Protein 2R2A (pdb70)

Solvent-accessible surface area: 20327 Å² total

CATH classification: 3.40.50.300

Structure (mmCIF, N/CA/C/O backbone):
data_2R2A
#
_entry.id   2R2A
#
_cell.length_a   134.976
_cell.length_b   48.258
_cell.length_c   95.894
_cell.angle_alpha   90.00
_cell.angle_beta   134.31
_cell.angle_gamma   90.00
#
_symmetry.space_group_name_H-M   'C 1 2 1'
#
loop_
_entity.id
_entity.type
_entity.pdbx_description
1 polymer 'Uncharacterized protein'
2 non-polymer 'SULFATE ION'
3 water water
#
loop_
_atom_site.group_PDB
_atom_site.id
_atom_site.type_symbol
_atom_site.label_atom_id
_atom_site.label_alt_id
_atom_site.label_comp_id
_atom_site.label_asym_id
_atom_site.label_entity_id
_atom_site.label_seq_id
_atom_site.pdbx_PDB_ins_code
_atom_site.Cartn_x
_atom_site.Cartn_y
_atom_site.Cartn_z
_atom_site.occupancy
_atom_site.B_iso_or_equiv
_atom_site.auth_seq_id
_atom_site.auth_comp_id
_atom_site.auth_asym_id
_atom_site.auth_atom_id
_atom_site.pdbx_PDB_model_num
ATOM 9 N N . ALA A 1 5 ? 26.311 23.591 46.462 1.00 36.11 2 ALA A N 1
ATOM 10 C CA . ALA A 1 5 ? 26.241 22.448 47.349 1.00 33.44 2 ALA A CA 1
ATOM 11 C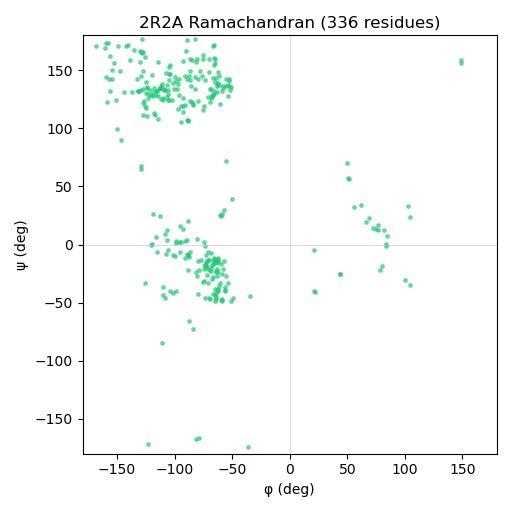 C . ALA A 1 5 ? 27.586 22.160 48.016 1.00 32.12 2 ALA A C 1
ATOM 12 O O . ALA A 1 5 ? 28.661 22.372 47.426 1.00 30.46 2 ALA A O 1
ATOM 14 N N . GLU A 1 6 ? 27.528 21.671 49.249 1.00 29.70 3 GLU A N 1
ATOM 15 C CA . GLU A 1 6 ? 28.753 21.257 49.899 1.00 29.40 3 GLU A CA 1
ATOM 16 C C . GLU A 1 6 ? 28.528 19.996 50.753 1.00 25.74 3 GLU A C 1
ATOM 17 O O . GLU A 1 6 ? 27.387 19.553 50.911 1.00 24.52 3 GLU A O 1
ATOM 23 N N . ILE A 1 7 ? 29.631 19.426 51.234 1.00 23.50 4 ILE A N 1
ATOM 24 C CA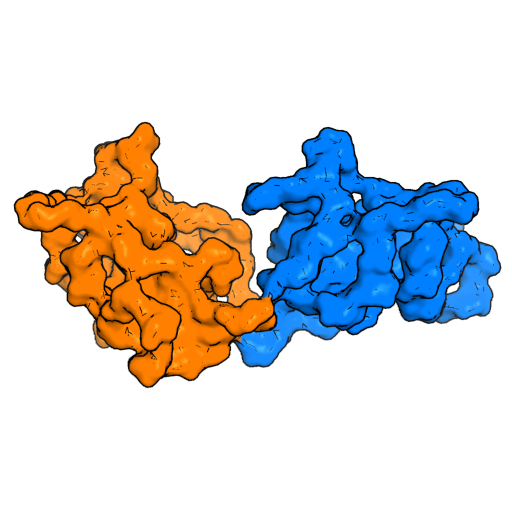 . ILE A 1 7 ? 29.610 18.314 52.180 1.00 21.59 4 ILE A CA 1
ATOM 25 C C . ILE A 1 7 ? 30.098 18.808 53.545 1.00 20.18 4 ILE A C 1
ATOM 26 O O . ILE A 1 7 ? 31.196 19.351 53.678 1.00 19.21 4 ILE A O 1
ATOM 31 N N . CYS A 1 8 ? 29.250 18.589 54.534 1.00 18.45 5 CYS A N 1
ATOM 32 C CA . CYS A 1 8 ? 29.477 19.022 55.906 1.00 17.41 5 CYS A CA 1
ATOM 33 C C . CYS A 1 8 ? 29.587 17.781 56.785 1.00 16.94 5 CYS A C 1
ATOM 34 O O . CYS A 1 8 ? 28.729 16.876 56.722 1.00 17.76 5 CYS A O 1
ATOM 37 N N . LEU A 1 9 ? 30.618 17.761 57.627 1.00 16.00 6 LEU A N 1
ATOM 38 C CA . LEU A 1 9 ? 30.858 16.665 58.574 1.00 14.58 6 LEU A CA 1
ATOM 39 C C . LEU A 1 9 ? 30.568 17.109 60.026 1.00 14.64 6 LEU A C 1
ATOM 40 O O . LEU A 1 9 ? 31.011 18.196 60.451 1.00 15.06 6 LEU A O 1
ATOM 45 N N . ILE A 1 10 ? 29.828 16.294 60.781 1.00 13.67 7 ILE A N 1
ATOM 46 C CA . ILE A 1 10 ? 29.615 16.585 62.176 1.00 15.83 7 ILE A CA 1
ATOM 47 C C . ILE A 1 10 ? 30.113 15.364 62.971 1.00 14.53 7 ILE A C 1
ATOM 48 O O . ILE A 1 10 ? 29.652 14.243 62.752 1.00 14.97 7 ILE A O 1
ATOM 53 N N . THR A 1 11 ? 31.010 15.551 63.933 1.00 15.42 8 THR A N 1
ATOM 54 C CA . THR A 1 11 ? 31.526 14.442 64.703 1.00 13.45 8 THR A CA 1
ATOM 55 C C . THR A 1 11 ? 31.442 14.737 66.203 1.00 14.26 8 THR A C 1
ATOM 56 O O . THR A 1 11 ? 31.183 15.898 66.606 1.00 13.75 8 THR A O 1
ATOM 60 N N . GLY A 1 12 ? 31.618 13.682 66.978 1.00 13.63 9 GLY A N 1
ATOM 61 C CA . GLY A 1 12 ? 31.509 13.751 68.448 1.00 14.79 9 GLY A CA 1
ATOM 62 C C . GLY A 1 12 ? 31.007 12.431 68.989 1.00 15.31 9 GLY A C 1
ATOM 63 O O . GLY A 1 12 ? 30.435 11.616 68.269 1.00 14.49 9 GLY A O 1
ATOM 64 N N . THR A 1 13 ? 31.320 12.175 70.249 1.00 15.45 10 THR A N 1
ATOM 65 C CA . THR A 1 13 ? 30.955 10.895 70.862 1.00 16.39 10 THR A CA 1
ATOM 66 C C . THR A 1 13 ? 29.413 10.758 70.979 1.00 16.13 10 THR A C 1
ATOM 67 O O . THR A 1 13 ? 28.669 11.766 70.936 1.00 16.78 10 THR A O 1
ATOM 71 N N . PRO A 1 14 ? 28.914 9.521 71.133 1.00 16.53 11 PRO A N 1
ATOM 72 C CA . PRO A 1 14 ? 27.485 9.331 71.380 1.00 16.33 11 PRO A CA 1
ATOM 73 C C . PRO A 1 14 ? 27.046 10.134 72.607 1.00 16.35 11 PRO A C 1
ATOM 74 O O . PRO A 1 14 ? 27.731 10.122 73.628 1.00 16.87 11 PRO A O 1
ATOM 78 N N . GLY A 1 15 ? 25.891 10.786 72.463 1.00 17.08 12 GLY A N 1
ATOM 79 C CA . GLY A 1 15 ? 25.307 11.625 73.531 1.00 17.09 12 GLY A CA 1
ATOM 80 C C . GLY A 1 15 ? 25.876 13.050 73.582 1.00 17.92 12 GLY A C 1
ATOM 81 O O . GLY A 1 15 ? 25.493 13.840 74.427 1.00 17.63 12 GLY A O 1
ATOM 82 N N . SER A 1 16 ? 26.810 13.383 72.688 1.00 17.00 13 SER A N 1
ATOM 83 C CA . SER A 1 16 ? 27.380 14.747 72.651 1.00 16.30 13 SER A CA 1
ATOM 84 C C . SER A 1 16 ? 26.403 15.768 72.066 1.00 16.25 13 SER A C 1
ATOM 85 O O . SER A 1 16 ? 26.599 16.965 72.210 1.00 15.71 13 SER A O 1
ATOM 88 N N . GLY A 1 17 ? 25.385 15.310 71.337 1.00 15.28 14 GLY A N 1
ATOM 89 C CA . GLY A 1 17 ? 24.338 16.185 70.772 1.00 17.25 14 GLY A CA 1
ATOM 90 C C . GLY A 1 17 ? 24.456 16.502 69.285 1.00 15.52 14 GLY A C 1
ATOM 91 O O . GLY A 1 17 ? 24.041 17.581 68.827 1.00 15.48 14 GLY A O 1
ATOM 92 N N . LYS A 1 18 ? 24.967 15.551 68.516 1.00 14.86 15 LYS A N 1
ATOM 93 C CA . LYS A 1 18 ? 25.158 15.758 67.100 1.00 14.86 15 LYS A CA 1
ATOM 94 C C . LYS A 1 18 ? 23.784 15.833 66.405 1.00 15.31 15 LYS A C 1
ATOM 95 O O . LYS A 1 18 ? 23.560 16.718 65.590 1.00 14.45 15 LYS A O 1
ATOM 101 N N . THR A 1 19 ? 22.877 14.895 66.718 1.00 15.14 16 THR A N 1
ATOM 102 C CA . THR A 1 19 ? 21.583 14.903 66.055 1.00 16.87 16 THR A CA 1
ATOM 103 C C . THR A 1 19 ? 20.787 16.165 66.409 1.00 16.04 16 THR A C 1
ATOM 104 O O . THR A 1 19 ? 20.177 16.773 65.530 1.00 16.54 16 THR A O 1
ATOM 108 N N . LEU A 1 20 ? 20.788 16.560 67.672 1.00 16.90 17 LEU A N 1
ATOM 109 C CA . LEU A 1 20 ? 20.040 17.801 68.036 1.00 18.26 17 LEU A CA 1
ATOM 110 C C . LEU A 1 20 ? 20.641 19.037 67.379 1.00 18.31 17 LEU A C 1
ATOM 111 O O . LEU A 1 20 ? 19.905 19.916 66.947 1.00 17.77 17 LEU A O 1
ATOM 116 N N . LYS A 1 21 ? 21.979 19.108 67.286 1.00 16.98 18 LYS A N 1
ATOM 117 C CA . LYS A 1 21 ? 22.577 20.203 66.506 1.00 18.15 18 LYS A CA 1
ATOM 118 C C . LYS A 1 21 ? 22.109 20.181 65.031 1.00 18.27 18 LYS A C 1
ATOM 119 O O . LYS A 1 21 ? 21.766 21.223 64.458 1.00 18.53 18 LYS A O 1
ATOM 133 N N . VAL A 1 23 ? 19.281 18.860 63.739 1.00 18.17 20 VAL A N 1
ATOM 134 C CA . VAL A 1 23 ? 17.870 19.318 63.712 1.00 18.80 20 VAL A CA 1
ATOM 135 C C . VAL A 1 23 ? 17.759 20.840 63.943 1.00 18.83 20 VAL A C 1
ATOM 136 O O . VAL A 1 23 ? 16.969 21.533 63.291 1.00 17.01 20 VAL A O 1
ATOM 140 N N . SER A 1 24 ? 18.573 21.368 64.854 1.00 19.16 21 SER A N 1
ATOM 141 C CA A SER A 1 24 ? 18.643 22.814 65.105 0.60 19.86 21 SER A CA 1
ATOM 142 C CA B SER A 1 24 ? 18.617 22.813 65.085 0.40 19.52 21 SER A CA 1
ATOM 143 C C . SER A 1 24 ? 18.999 23.582 63.818 1.00 20.24 21 SER A C 1
ATOM 144 O O . SER A 1 24 ? 18.425 24.643 63.511 1.00 21.00 21 SER A O 1
ATOM 165 N N . ALA A 1 27 ? 16.175 23.638 61.432 1.00 23.41 24 ALA A N 1
ATOM 166 C CA . ALA A 1 27 ? 15.139 24.562 61.930 1.00 23.99 24 ALA A CA 1
ATOM 167 C C . ALA A 1 27 ? 15.462 26.028 61.630 1.00 25.80 24 ALA A C 1
ATOM 168 O O . ALA A 1 27 ? 14.544 26.885 61.635 1.00 25.99 24 ALA A O 1
ATOM 170 N N . ASN A 1 28 ? 16.735 26.314 61.336 1.00 25.31 25 ASN A N 1
ATOM 171 C CA . ASN A 1 28 ? 17.189 27.684 61.221 1.00 27.32 25 ASN A CA 1
ATOM 172 C C . ASN A 1 28 ? 17.886 28.090 59.942 1.00 26.67 25 ASN A C 1
ATOM 173 O O . ASN A 1 28 ? 17.745 29.236 59.503 1.00 27.23 25 ASN A O 1
ATOM 178 N N . ASP A 1 29 ? 18.620 27.159 59.345 1.00 25.77 26 ASP A N 1
ATOM 179 C CA . ASP A 1 29 ? 19.549 27.493 58.286 1.00 26.00 26 ASP A CA 1
ATOM 180 C C . ASP A 1 29 ? 18.826 27.765 56.955 1.00 25.58 26 ASP A C 1
ATOM 181 O O . ASP A 1 29 ? 17.827 27.117 56.644 1.00 25.00 26 ASP A O 1
ATOM 186 N N . GLU A 1 30 ? 19.350 28.704 56.170 1.00 26.34 27 GLU A N 1
ATOM 187 C CA . GLU A 1 30 ? 18.760 29.084 54.870 1.00 27.46 27 GLU A CA 1
ATOM 188 C C . GLU A 1 30 ? 18.433 27.930 53.911 1.00 26.02 27 GLU A C 1
ATOM 189 O O . GLU A 1 30 ? 17.392 27.949 53.230 1.00 23.32 27 GLU A O 1
ATOM 203 N N . PHE A 1 32 ? 17.288 25.061 54.222 1.00 21.46 29 PHE A N 1
ATOM 204 C CA . PHE A 1 32 ? 16.105 24.289 54.566 1.00 21.59 29 PHE A CA 1
ATOM 205 C C . PHE A 1 32 ? 14.780 25.044 54.453 1.00 21.23 29 PHE A C 1
ATOM 206 O O . PHE A 1 32 ? 13.724 24.481 54.692 1.00 20.76 29 PHE A O 1
ATOM 214 N N . LYS A 1 33 ? 14.857 26.331 54.148 1.00 20.60 30 LYS A N 1
ATOM 215 C CA . LYS A 1 33 ? 13.676 27.173 54.113 1.00 21.99 30 LYS A CA 1
ATOM 216 C C . LYS A 1 33 ? 12.988 26.972 52.774 1.00 21.29 30 LYS A C 1
ATOM 217 O O . LYS A 1 33 ? 13.666 26.574 51.807 1.00 21.66 30 LYS A O 1
ATOM 223 N N . PRO A 1 34 ? 11.672 27.272 52.707 1.00 21.91 31 PRO A N 1
ATOM 224 C CA . PRO A 1 34 ? 10.957 27.131 51.419 1.00 21.57 31 PRO A CA 1
ATOM 225 C C . PRO A 1 34 ? 11.430 28.216 50.463 1.00 21.00 31 PRO A C 1
ATOM 226 O O . PRO A 1 34 ? 11.829 29.296 50.910 1.00 21.51 31 PRO A O 1
ATOM 230 N N . ASP A 1 35 ? 11.433 27.908 49.172 1.00 21.56 32 ASP A N 1
ATOM 231 C CA . ASP A 1 35 ? 11.832 28.853 48.150 1.00 20.98 32 ASP A CA 1
ATOM 232 C C . ASP A 1 35 ? 10.681 29.849 47.849 1.00 20.12 32 ASP A C 1
ATOM 233 O O . ASP A 1 35 ? 9.712 29.938 48.621 1.00 19.43 32 ASP A O 1
ATOM 238 N N . GLU A 1 36 ? 10.810 30.589 46.743 1.00 19.75 33 GLU A N 1
ATOM 239 C CA . GLU A 1 36 ? 9.869 31.650 46.387 1.00 19.24 33 GLU A CA 1
ATOM 240 C C . GLU A 1 36 ? 8.466 31.098 46.047 1.00 16.87 33 GLU A C 1
ATOM 241 O O . GLU A 1 36 ? 7.533 31.881 45.910 1.00 17.34 33 GLU A O 1
ATOM 247 N N . ASN A 1 37 ? 8.358 29.774 45.857 1.00 17.45 34 ASN A N 1
ATOM 248 C CA . ASN A 1 37 ? 7.105 29.082 45.507 1.00 15.92 34 ASN A CA 1
ATOM 249 C C . ASN A 1 37 ? 6.556 28.249 46.670 1.00 15.32 34 ASN A C 1
ATOM 250 O O . ASN A 1 37 ? 5.629 27.454 46.504 1.00 14.36 34 ASN A O 1
ATOM 255 N N . GLY A 1 38 ? 7.157 28.403 47.845 1.00 15.43 35 GLY A N 1
ATOM 256 C CA . GLY A 1 38 ? 6.727 27.649 48.997 1.00 15.47 35 GLY A CA 1
ATOM 257 C C . GLY A 1 38 ? 7.278 26.244 49.066 1.00 15.93 35 GLY A C 1
ATOM 258 O O . GLY A 1 38 ? 6.835 25.480 49.906 1.00 16.57 35 GLY A O 1
ATOM 259 N N . ILE A 1 39 ? 8.283 25.922 48.243 1.00 15.56 36 ILE A N 1
ATOM 260 C CA . ILE A 1 39 ? 8.808 24.572 48.122 1.00 15.54 36 ILE A CA 1
ATOM 261 C C . ILE A 1 39 ? 10.123 24.458 48.895 1.00 16.65 36 ILE A C 1
ATOM 262 O O . ILE A 1 39 ? 11.053 25.217 48.644 1.00 14.60 36 ILE A O 1
ATOM 267 N N . ARG A 1 40 ? 10.173 23.509 49.818 1.00 18.75 37 ARG A N 1
ATOM 268 C CA . ARG A 1 40 ? 11.442 23.160 50.503 1.00 19.63 37 ARG A CA 1
ATOM 269 C C . ARG A 1 40 ? 12.219 22.135 49.704 1.00 19.52 37 ARG A C 1
ATOM 270 O O . ARG A 1 40 ? 11.634 21.277 49.026 1.00 19.69 37 ARG A O 1
ATOM 278 N N . ARG A 1 41 ? 13.548 22.178 49.792 1.00 20.80 38 ARG A N 1
ATOM 279 C CA . ARG A 1 41 ? 14.365 21.143 49.146 1.00 22.60 38 ARG A CA 1
ATOM 280 C C . ARG A 1 41 ? 14.052 19.785 49.798 1.00 23.15 38 ARG A C 1
ATOM 281 O O . ARG A 1 41 ? 13.861 19.712 51.009 1.00 21.48 38 ARG A O 1
ATOM 289 N N . LYS A 1 42 ? 13.946 18.743 48.970 1.00 23.00 39 LYS A N 1
ATOM 290 C CA . LYS A 1 42 ? 13.671 17.401 49.450 1.00 24.93 39 LYS A CA 1
ATOM 291 C C . LYS A 1 42 ? 14.833 16.954 50.345 1.00 24.87 39 LYS A C 1
ATOM 292 O O . LYS A 1 42 ? 15.989 17.201 50.003 1.00 26.18 39 LYS A O 1
ATOM 298 N N . VAL A 1 43 ? 14.514 16.335 51.486 1.00 25.03 40 VAL A N 1
ATOM 299 C CA . VAL A 1 43 ? 15.505 15.829 52.463 1.00 24.35 40 VAL A CA 1
ATOM 300 C C . VAL A 1 43 ? 15.489 14.282 52.506 1.00 24.56 40 VAL A C 1
ATOM 301 O O . VAL A 1 43 ? 14.434 13.675 52.666 1.00 24.66 40 VAL A O 1
ATOM 305 N N . PHE A 1 44 ? 16.643 13.659 52.295 1.00 23.22 41 PHE A N 1
ATOM 306 C CA . PHE A 1 44 ? 16.788 12.203 52.456 1.00 23.26 41 PHE A CA 1
ATOM 307 C C . PHE A 1 44 ? 17.556 11.993 53.739 1.00 23.51 41 PHE A C 1
ATOM 308 O O . PHE A 1 44 ? 18.597 12.624 53.942 1.00 22.58 41 PHE A O 1
ATOM 316 N N . THR A 1 45 ? 17.063 11.136 54.621 1.00 23.31 42 THR A N 1
ATOM 317 C CA . THR A 1 45 ? 17.816 10.882 55.844 1.00 24.18 42 THR A CA 1
ATOM 318 C C . THR A 1 45 ? 17.476 9.547 56.441 1.00 24.55 42 THR A C 1
ATOM 319 O O . THR A 1 45 ? 16.462 8.955 56.086 1.00 25.14 42 THR A O 1
ATOM 323 N N . ASN A 1 46 ? 18.354 9.060 57.323 1.00 24.43 43 ASN A N 1
ATOM 324 C CA . ASN A 1 46 ? 18.089 7.854 58.113 1.00 24.75 43 ASN A CA 1
ATOM 325 C C . ASN A 1 46 ? 17.797 8.213 59.580 1.00 24.81 43 ASN A C 1
ATOM 326 O O . ASN A 1 46 ? 17.656 7.317 60.407 1.00 24.68 43 ASN A O 1
ATOM 331 N N . ILE A 1 47 ? 17.747 9.513 59.915 1.00 25.71 44 ILE A N 1
ATOM 332 C CA . ILE A 1 47 ? 17.513 9.916 61.305 1.00 26.26 44 ILE A CA 1
ATOM 333 C C . ILE A 1 47 ? 16.092 9.561 61.738 1.00 27.44 44 ILE A C 1
ATOM 334 O O . ILE A 1 47 ? 15.148 9.966 61.083 1.00 26.49 44 ILE A O 1
ATOM 339 N N . LYS A 1 48 ? 15.955 8.821 62.842 1.00 28.54 45 LYS A N 1
ATOM 340 C CA . LYS A 1 48 ? 14.636 8.359 63.304 1.00 31.37 45 LYS A CA 1
ATOM 341 C C . LYS A 1 48 ? 14.042 9.385 64.258 1.00 31.70 45 LYS A C 1
ATOM 342 O O . LYS A 1 48 ? 14.774 10.045 65.001 1.00 32.85 45 LYS A O 1
ATOM 348 N N . GLY A 1 49 ? 12.729 9.537 64.212 1.00 31.88 46 GLY A N 1
ATOM 349 C CA . GLY A 1 49 ? 12.041 10.409 65.132 1.00 32.20 46 GLY A CA 1
ATOM 350 C C . GLY A 1 49 ? 12.030 11.845 64.670 1.00 32.25 46 GLY A C 1
ATOM 351 O O . GLY A 1 49 ? 11.580 12.727 65.400 1.00 31.18 46 GLY A O 1
ATOM 352 N N . LEU A 1 50 ? 12.507 12.064 63.444 1.00 32.55 47 LEU A N 1
ATOM 353 C CA . LEU A 1 50 ? 12.535 13.387 62.834 1.00 33.09 47 LEU A CA 1
ATOM 354 C C . LEU A 1 50 ? 11.154 13.739 62.296 1.00 33.51 47 LEU A C 1
ATOM 355 O O . LEU A 1 50 ? 10.600 13.003 61.478 1.00 33.94 47 LEU A O 1
ATOM 360 N N . LYS A 1 51 ? 10.603 14.863 62.753 1.00 34.11 48 LYS A N 1
ATOM 361 C CA . LYS A 1 51 ? 9.228 15.270 62.418 1.00 34.29 48 LYS A CA 1
ATOM 362 C C . LYS A 1 51 ? 9.123 16.112 61.131 1.00 33.61 48 LYS A C 1
ATOM 363 O O . LYS A 1 51 ? 8.070 16.184 60.513 1.00 34.04 48 LYS A O 1
ATOM 369 N N . ILE A 1 52 ? 10.227 16.741 60.752 1.00 32.37 49 ILE A N 1
ATOM 370 C CA . ILE A 1 52 ? 10.340 17.522 59.534 1.00 31.07 49 ILE A CA 1
ATOM 371 C C . ILE A 1 52 ? 10.192 16.538 58.373 1.00 29.89 49 ILE A C 1
ATOM 372 O O . ILE A 1 52 ? 10.863 15.498 58.378 1.00 29.71 49 ILE A O 1
ATOM 377 N N . PRO A 1 53 ? 9.303 16.837 57.395 1.00 28.56 50 PRO A N 1
ATOM 378 C CA . PRO A 1 53 ? 9.099 15.922 56.279 1.00 28.24 50 PRO A CA 1
ATOM 379 C C . PRO A 1 53 ? 10.411 15.557 55.589 1.00 26.68 50 PRO A C 1
ATOM 380 O O . PRO A 1 53 ? 11.268 16.414 55.385 1.00 28.15 50 PRO A O 1
ATOM 384 N N . HIS A 1 54 ? 10.573 14.282 55.288 1.00 25.99 51 HIS A N 1
ATOM 385 C CA . HIS A 1 54 ? 11.789 13.793 54.672 1.00 25.33 51 HIS A CA 1
ATOM 386 C C . HIS A 1 54 ? 11.482 12.448 54.037 1.00 25.08 51 HIS A C 1
ATOM 387 O O . HIS A 1 54 ? 10.410 11.871 54.249 1.00 24.76 51 HIS A O 1
ATOM 394 N N . THR A 1 55 ? 12.417 11.959 53.243 1.00 24.76 52 THR A N 1
ATOM 395 C CA . THR A 1 55 ? 12.356 10.605 52.726 1.00 24.55 52 THR A CA 1
ATOM 396 C C . THR A 1 55 ? 13.384 9.741 53.436 1.00 24.94 52 THR A C 1
ATOM 397 O O . THR A 1 55 ? 14.556 10.113 53.487 1.00 24.45 52 THR A O 1
ATOM 401 N N . TYR A 1 56 ? 12.935 8.606 53.981 1.00 25.15 53 TYR A N 1
ATOM 402 C CA . TYR A 1 56 ? 13.818 7.652 54.661 1.00 25.45 53 TYR A CA 1
ATOM 403 C C . TYR A 1 56 ? 14.756 6.950 53.690 1.00 25.68 53 TYR A C 1
ATOM 404 O O . TYR A 1 56 ? 14.333 6.467 52.632 1.00 25.46 53 TYR A O 1
ATOM 413 N N . ILE A 1 57 ? 16.032 6.875 54.074 1.00 25.60 54 ILE A N 1
ATOM 414 C CA . ILE A 1 57 ? 16.998 6.025 53.374 1.00 25.63 54 ILE A CA 1
ATOM 415 C C . ILE A 1 57 ? 17.566 4.939 54.301 1.00 25.74 54 ILE A C 1
ATOM 416 O O . ILE A 1 57 ? 17.935 5.218 55.453 1.00 24.64 54 ILE A O 1
ATOM 421 N N . GLU A 1 58 ? 17.629 3.707 53.786 1.00 24.66 55 GLU A N 1
ATOM 422 C CA . GLU A 1 58 ? 18.178 2.563 54.518 1.00 25.51 55 GLU A CA 1
ATOM 423 C C . GLU A 1 58 ? 19.696 2.500 54.393 1.00 25.24 55 GLU A C 1
ATOM 424 O O . GLU A 1 58 ? 20.237 2.416 53.285 1.00 24.90 55 GLU A O 1
ATOM 430 N N . THR A 1 59 ? 20.381 2.545 55.527 1.00 26.13 56 THR A N 1
ATOM 431 C CA . THR A 1 59 ? 21.835 2.488 55.522 1.00 27.40 56 THR A CA 1
ATOM 432 C C . THR A 1 59 ? 22.429 1.117 55.871 1.00 29.22 56 THR A C 1
ATOM 433 O O . THR A 1 59 ? 23.659 0.921 55.728 1.00 28.89 56 THR A O 1
ATOM 437 N N . ASP A 1 60 ? 21.590 0.183 56.322 1.00 30.04 57 ASP A N 1
ATOM 438 C CA . ASP A 1 60 ? 22.084 -1.160 56.665 1.00 31.96 57 ASP A CA 1
ATOM 439 C C . ASP A 1 60 ? 22.030 -2.024 55.412 1.00 33.08 57 ASP A C 1
ATOM 440 O O . ASP A 1 60 ? 20.954 -2.391 54.945 1.00 32.23 57 ASP A O 1
ATOM 445 N N . ALA A 1 61 ? 23.195 -2.311 54.845 1.00 34.16 58 ALA A N 1
ATOM 446 C CA . ALA A 1 61 ? 23.249 -3.023 53.576 1.00 36.19 58 ALA A CA 1
ATOM 447 C C . ALA A 1 61 ? 22.668 -4.443 53.639 1.00 37.30 58 ALA A C 1
ATOM 448 O O . ALA A 1 61 ? 22.272 -4.988 52.618 1.00 37.35 58 ALA A O 1
ATOM 450 N N . LYS A 1 62 ? 22.588 -5.038 54.823 1.00 38.33 59 LYS A N 1
ATOM 451 C CA . LYS A 1 62 ? 21.968 -6.350 54.906 1.00 39.44 59 LYS A CA 1
ATOM 452 C C . LYS A 1 62 ? 20.451 -6.226 54.803 1.00 39.31 59 LYS A C 1
ATOM 453 O O . LYS A 1 62 ? 19.776 -7.108 54.252 1.00 39.37 59 LYS A O 1
ATOM 459 N N . LYS A 1 63 ? 19.910 -5.122 55.300 1.00 38.60 60 LYS A N 1
ATOM 460 C CA . LYS A 1 63 ? 18.474 -4.906 55.225 1.00 38.58 60 LYS A CA 1
ATOM 461 C C . LYS A 1 63 ? 18.021 -4.546 53.809 1.00 37.59 60 LYS A C 1
ATOM 462 O O . LYS A 1 63 ? 17.030 -5.099 53.314 1.00 37.99 60 LYS A O 1
ATOM 468 N N . LEU A 1 64 ? 18.745 -3.631 53.160 1.00 35.94 61 LEU A N 1
ATOM 469 C CA . LEU A 1 64 ? 18.440 -3.256 51.781 1.00 34.60 61 LEU A CA 1
ATOM 470 C C . LEU A 1 64 ? 19.728 -2.840 51.062 1.00 33.68 61 LEU A C 1
ATOM 471 O O . LEU A 1 64 ? 20.171 -1.724 51.212 1.00 33.36 61 LEU A O 1
ATOM 476 N N . PRO A 1 65 ? 20.328 -3.749 50.268 1.00 32.74 62 PRO A N 1
ATOM 477 C CA . PRO A 1 65 ? 21.591 -3.403 49.601 1.00 32.07 62 PRO A CA 1
ATOM 478 C C . PRO A 1 65 ? 21.399 -2.587 48.320 1.00 31.77 62 PRO A C 1
ATOM 479 O O . PRO A 1 65 ? 22.331 -1.897 47.881 1.00 31.03 62 PRO A O 1
ATOM 483 N N . LYS A 1 66 ? 20.211 -2.716 47.724 1.00 31.18 63 LYS A N 1
ATOM 484 C CA A LYS A 1 66 ? 19.807 -1.986 46.515 0.60 31.50 63 LYS A CA 1
ATOM 485 C CA B LYS A 1 66 ? 19.837 -1.924 46.558 0.40 31.36 63 LYS A CA 1
ATOM 486 C C . LYS A 1 66 ? 18.445 -1.358 46.753 1.00 31.45 63 LYS A C 1
ATOM 487 O O . LYS A 1 66 ? 17.650 -1.899 47.525 1.00 32.41 63 LYS A O 1
ATOM 498 N N . SER A 1 67 ? 18.162 -0.252 46.060 1.00 30.34 64 SER A N 1
ATOM 499 C CA . SER A 1 67 ? 16.835 0.354 46.057 1.00 30.30 64 SER A CA 1
ATOM 500 C C . SER A 1 67 ? 15.838 -0.440 45.181 1.00 30.55 64 SER A C 1
ATOM 501 O O . SER A 1 67 ? 16.223 -1.279 44.360 1.00 29.89 64 SER A O 1
ATOM 504 N N . THR A 1 68 ? 14.560 -0.172 45.402 1.00 31.23 65 THR A N 1
ATOM 505 C CA . THR A 1 68 ? 13.461 -0.744 44.622 1.00 32.32 65 THR A CA 1
ATOM 506 C C . THR A 1 68 ? 12.633 0.459 44.196 1.00 32.83 65 THR A C 1
ATOM 507 O O . THR A 1 68 ? 12.941 1.597 44.604 1.00 32.57 65 THR A O 1
ATOM 511 N N . ASP A 1 69 ? 11.573 0.251 43.401 1.00 33.26 66 ASP A N 1
ATOM 512 C CA . ASP A 1 69 ? 10.651 1.368 43.146 1.00 34.04 66 ASP A CA 1
ATOM 513 C C . ASP A 1 69 ? 9.901 1.809 44.422 1.00 34.46 66 ASP A C 1
ATOM 514 O O . ASP A 1 69 ? 9.260 2.866 44.414 1.00 35.08 66 ASP A O 1
ATOM 519 N N . GLU A 1 70 ? 9.980 1.004 45.495 1.00 34.53 67 GLU A N 1
ATOM 520 C CA . GLU A 1 70 ? 9.323 1.307 46.794 1.00 35.41 67 GLU A CA 1
ATOM 521 C C . GLU A 1 70 ? 10.213 1.865 47.930 1.00 34.66 67 GLU A C 1
ATOM 522 O O . GLU A 1 70 ? 9.787 2.764 48.662 1.00 34.42 67 GLU A O 1
ATOM 528 N N . GLN A 1 71 ? 11.413 1.324 48.111 1.00 34.67 68 GLN A N 1
ATOM 529 C CA . GLN A 1 71 ? 12.278 1.806 49.208 1.00 34.04 68 GLN A CA 1
ATOM 530 C C . GLN A 1 71 ? 13.662 2.139 48.705 1.00 32.93 68 GLN A C 1
ATOM 531 O O . GLN A 1 71 ? 14.185 1.467 47.791 1.00 32.63 68 GLN A O 1
ATOM 537 N N . LEU A 1 72 ? 14.249 3.170 49.311 1.00 31.04 69 LEU A N 1
ATOM 538 C CA . LEU A 1 72 ? 15.566 3.620 48.929 1.00 29.00 69 LEU A CA 1
ATOM 539 C C . LEU A 1 72 ? 16.634 3.113 49.891 1.00 28.43 69 LEU A C 1
ATOM 540 O O . LEU A 1 72 ? 16.480 3.158 51.119 1.00 27.64 69 LEU A O 1
ATOM 545 N N . SER A 1 73 ? 17.707 2.612 49.296 1.00 27.39 70 SER A N 1
ATOM 546 C CA . SER A 1 73 ? 18.878 2.231 50.037 1.00 26.27 70 SER A CA 1
ATOM 547 C C . SER A 1 73 ? 19.881 3.365 49.905 1.00 25.60 70 SER A C 1
ATOM 548 O O . SER A 1 73 ? 19.993 3.978 48.826 1.00 25.17 70 SER A O 1
ATOM 551 N N . ALA A 1 74 ? 20.643 3.638 50.973 1.00 24.66 71 ALA A N 1
ATOM 552 C CA . ALA A 1 74 ? 21.715 4.615 50.853 1.00 24.45 71 ALA A CA 1
ATOM 553 C C . ALA A 1 74 ? 22.806 4.071 49.929 1.00 24.65 71 ALA A C 1
ATOM 554 O O . ALA A 1 74 ? 23.653 4.836 49.430 1.00 24.96 71 ALA A O 1
ATOM 556 N N . HIS A 1 75 ? 22.785 2.749 49.721 1.00 24.19 72 HIS A N 1
ATOM 557 C CA . HIS A 1 75 ? 23.902 2.061 49.085 1.00 25.71 72 HIS A CA 1
ATOM 558 C C . HIS A 1 75 ? 23.956 2.187 47.575 1.00 26.18 72 HIS A C 1
ATOM 559 O O . HIS A 1 75 ? 25.028 2.033 46.994 1.00 27.00 72 HIS A O 1
ATOM 566 N N . ASP A 1 76 ? 22.823 2.486 46.932 1.00 27.09 73 ASP A N 1
ATOM 567 C CA . ASP A 1 76 ? 22.867 2.809 45.521 1.00 27.36 73 ASP A CA 1
ATOM 568 C C . ASP A 1 76 ? 22.412 4.248 45.265 1.00 27.39 73 ASP A C 1
ATOM 569 O O . ASP A 1 76 ? 21.752 4.512 44.275 1.00 26.45 73 ASP A O 1
ATOM 582 N N . TYR A 1 78 ? 24.175 6.597 44.287 1.00 27.89 75 TYR A N 1
ATOM 583 C CA . TYR A 1 78 ? 24.770 7.005 43.035 1.00 29.06 75 TYR A CA 1
ATOM 584 C C . TYR A 1 78 ? 23.782 6.845 41.857 1.00 29.82 75 TYR A C 1
ATOM 585 O O . TYR A 1 78 ? 23.906 7.544 40.864 1.00 29.35 75 TYR A O 1
ATOM 594 N N . GLU A 1 79 ? 22.813 5.937 41.997 1.00 30.54 76 GLU A N 1
ATOM 595 C CA . GLU A 1 79 ? 21.811 5.699 40.957 1.00 31.98 76 GLU A CA 1
ATOM 596 C C . GLU A 1 79 ? 20.664 6.710 41.077 1.00 31.32 76 GLU A C 1
ATOM 597 O O . GLU A 1 79 ? 20.548 7.614 40.243 1.00 32.66 76 GLU A O 1
ATOM 603 N N . TRP A 1 80 ? 19.823 6.554 42.100 1.00 30.40 77 TRP A N 1
ATOM 604 C CA . TRP A 1 80 ? 18.634 7.387 42.264 1.00 30.21 77 TRP A CA 1
ATOM 605 C C . TRP A 1 80 ? 18.859 8.890 42.513 1.00 30.96 77 TRP A C 1
ATOM 606 O O . TRP A 1 80 ? 17.948 9.676 42.262 1.00 31.09 77 TRP A O 1
ATOM 617 N N . ILE A 1 81 ? 20.029 9.290 43.028 1.00 32.24 78 ILE A N 1
ATOM 618 C CA . ILE A 1 81 ? 20.311 10.716 43.267 1.00 33.15 78 ILE A CA 1
ATOM 619 C C . ILE A 1 81 ? 20.343 11.557 41.967 1.00 34.13 78 ILE A C 1
ATOM 620 O O . ILE A 1 81 ? 20.130 12.783 42.008 1.00 34.53 78 ILE A O 1
ATOM 625 N N . LYS A 1 82 ? 20.586 10.896 40.833 1.00 34.09 79 LYS A N 1
ATOM 626 C CA . LYS A 1 82 ? 20.722 11.581 39.543 1.00 34.93 79 LYS A CA 1
ATOM 627 C C . LYS A 1 82 ? 19.383 11.789 38.834 1.00 34.89 79 LYS A C 1
ATOM 628 O O . LYS A 1 82 ? 19.307 12.481 37.799 1.00 35.54 79 LYS A O 1
ATOM 634 N N . LYS A 1 83 ? 18.319 11.213 39.393 1.00 34.52 80 LYS A N 1
ATOM 635 C CA . LYS A 1 83 ? 17.005 11.362 38.775 1.00 33.22 80 LYS A CA 1
ATOM 636 C C . LYS A 1 83 ? 16.294 12.661 39.116 1.00 32.31 80 LYS A C 1
ATOM 637 O O . LYS A 1 83 ? 16.261 13.063 40.285 1.00 30.64 80 L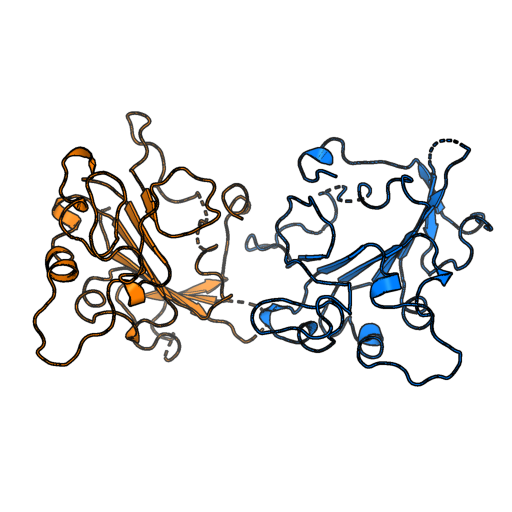YS A O 1
ATOM 643 N N . PRO A 1 84 ? 15.729 13.331 38.078 1.00 31.18 81 PRO A N 1
ATOM 644 C CA . PRO A 1 84 ? 15.122 14.657 38.137 1.00 30.91 81 PRO A CA 1
ATOM 645 C C . PRO A 1 84 ? 14.381 15.051 39.412 1.00 30.51 81 PRO A C 1
ATOM 646 O O . PRO A 1 84 ? 14.532 16.181 39.850 1.00 30.15 81 PRO A O 1
ATOM 650 N N . GLU A 1 85 ? 13.557 14.168 39.973 1.00 30.55 82 GLU A N 1
ATOM 651 C CA . GLU A 1 85 ? 12.788 14.536 41.165 1.00 31.00 82 GLU A CA 1
ATOM 652 C C . GLU A 1 85 ? 13.708 14.760 42.360 1.00 30.87 82 GLU A C 1
ATOM 653 O O . GLU A 1 85 ? 13.297 15.377 43.347 1.00 29.80 82 GLU A O 1
ATOM 659 N N . ASN A 1 86 ? 14.943 14.268 42.250 1.00 30.27 83 ASN A N 1
ATOM 660 C CA . ASN A 1 86 ? 15.927 14.313 43.346 1.00 30.73 83 ASN A CA 1
ATOM 661 C C . ASN A 1 86 ? 17.072 15.328 43.215 1.00 30.43 83 ASN A C 1
ATOM 662 O O . ASN A 1 86 ? 17.875 15.481 44.144 1.00 30.69 83 ASN A O 1
ATOM 667 N N . ILE A 1 87 ? 17.149 16.030 42.086 1.00 30.68 84 ILE A N 1
ATOM 668 C CA . ILE A 1 87 ? 18.169 17.075 41.905 1.00 30.69 84 ILE A CA 1
ATOM 669 C C . ILE A 1 87 ? 17.949 18.208 42.913 1.00 29.82 84 ILE A C 1
ATOM 670 O O . ILE A 1 87 ? 16.810 18.520 43.267 1.00 29.05 84 ILE A O 1
ATOM 675 N N . GLY A 1 88 ? 19.051 18.770 43.409 1.00 28.49 85 GLY A N 1
ATOM 676 C CA . GLY A 1 88 ? 19.029 19.848 44.385 1.00 28.13 85 GLY A CA 1
ATOM 677 C C . GLY A 1 88 ? 18.537 19.423 45.764 1.00 27.22 85 GLY A C 1
ATOM 678 O O . GLY A 1 88 ? 18.088 20.253 46.553 1.00 27.20 85 GLY A O 1
ATOM 679 N N . SER A 1 89 ? 18.632 18.135 46.076 1.00 26.74 86 SER A N 1
ATOM 680 C CA . SER A 1 89 ? 18.100 17.652 47.351 1.00 25.02 86 SER A CA 1
ATOM 681 C C . SER A 1 89 ? 19.182 17.737 48.431 1.00 23.51 86 SER A C 1
ATOM 682 O O . SER A 1 89 ? 20.331 18.077 48.140 1.00 21.81 86 SER A O 1
ATOM 685 N N . ILE A 1 90 ? 18.803 17.407 49.651 1.00 20.80 87 ILE A N 1
ATOM 686 C CA . ILE A 1 90 ? 19.709 17.449 50.797 1.00 20.85 87 ILE A CA 1
ATOM 687 C C . ILE A 1 90 ? 19.785 16.049 51.410 1.00 20.31 87 ILE A C 1
ATOM 688 O O . ILE A 1 90 ? 18.749 15.434 51.668 1.00 21.91 87 ILE A O 1
ATOM 693 N N . VAL A 1 91 ? 20.994 15.543 51.700 1.00 21.33 88 VAL A N 1
ATOM 694 C CA . VAL A 1 91 ? 21.088 14.177 52.195 1.00 21.41 88 VAL A CA 1
ATOM 695 C C . VAL A 1 91 ? 21.741 14.273 53.570 1.00 21.01 88 VAL A C 1
ATOM 696 O O . VAL A 1 91 ? 22.749 14.946 53.683 1.00 20.87 88 VAL A O 1
ATOM 700 N N . ILE A 1 92 ? 21.150 13.669 54.603 1.00 20.69 89 ILE A N 1
ATOM 701 C CA . ILE A 1 92 ? 21.738 13.707 55.964 1.00 20.85 89 ILE A CA 1
ATOM 702 C C . ILE A 1 92 ? 21.884 12.255 56.417 1.00 20.82 89 ILE A C 1
ATOM 703 O O . ILE A 1 92 ? 20.868 11.525 56.534 1.00 21.22 89 ILE A O 1
ATOM 708 N N . VAL A 1 93 ? 23.124 11.828 56.660 1.00 20.63 90 VAL A N 1
ATOM 709 C CA . VAL A 1 93 ? 23.338 10.418 56.938 1.00 19.98 90 VAL A CA 1
ATOM 710 C C . VAL A 1 93 ? 23.896 10.352 58.351 1.00 20.86 90 VAL A C 1
ATOM 711 O O . VAL A 1 93 ? 24.987 10.841 58.622 1.00 19.75 90 VAL A O 1
ATOM 715 N N . ASP A 1 94 ? 23.123 9.796 59.262 1.00 21.27 91 ASP A N 1
ATOM 716 C CA . ASP A 1 94 ? 23.605 9.578 60.624 1.00 21.91 91 ASP A CA 1
ATOM 717 C C . ASP A 1 94 ? 24.430 8.263 60.655 1.00 21.76 91 ASP A C 1
ATOM 718 O O . ASP A 1 94 ? 24.103 7.268 59.951 1.00 22.08 91 ASP A O 1
ATOM 723 N N . GLU A 1 95 ? 25.479 8.253 61.465 1.00 20.83 92 GLU A N 1
ATOM 724 C CA . GLU A 1 95 ? 26.409 7.097 61.565 1.00 21.43 92 GLU A CA 1
ATOM 725 C C . GLU A 1 95 ? 26.854 6.703 60.154 1.00 20.80 92 GLU A C 1
ATOM 726 O O . GLU A 1 95 ? 26.675 5.573 59.713 1.00 19.96 92 GLU A O 1
ATOM 732 N N . ALA A 1 96 ? 27.430 7.677 59.458 1.00 20.44 93 ALA A N 1
ATOM 733 C CA . ALA A 1 96 ? 27.714 7.578 58.043 1.00 20.16 93 ALA A CA 1
ATOM 734 C C . ALA A 1 96 ? 28.730 6.509 57.668 1.00 19.24 93 ALA A C 1
ATOM 735 O O . ALA A 1 96 ? 28.871 6.217 56.475 1.00 19.07 93 ALA A O 1
ATOM 737 N N . GLN A 1 97 ? 29.494 5.998 58.649 1.00 19.13 94 GLN A N 1
ATOM 738 C CA . GLN A 1 97 ? 30.442 4.927 58.397 1.00 20.13 94 GLN A CA 1
ATOM 739 C C . GLN A 1 97 ? 29.728 3.668 57.907 1.00 21.16 94 GLN A C 1
ATOM 740 O O . GLN A 1 97 ? 30.356 2.800 57.348 1.00 21.49 94 GLN A O 1
ATOM 746 N N . ASP A 1 98 ? 28.408 3.614 58.076 1.00 21.73 95 ASP A N 1
ATOM 747 C CA . ASP A 1 98 ? 27.590 2.509 57.546 1.00 23.38 95 ASP A CA 1
ATOM 748 C C . ASP A 1 98 ? 27.449 2.545 56.023 1.00 23.89 95 ASP A C 1
ATOM 749 O O . ASP A 1 98 ? 27.121 1.513 55.409 1.00 24.07 95 ASP A O 1
ATOM 754 N N . VAL A 1 99 ? 27.680 3.710 55.424 1.00 22.33 96 VAL A N 1
ATOM 755 C CA . VAL A 1 99 ? 27.505 3.889 53.969 1.00 22.43 96 VAL A CA 1
ATOM 756 C C . VAL A 1 99 ? 28.865 4.069 53.311 1.00 22.32 96 VAL A C 1
ATOM 757 O O . VAL A 1 99 ? 29.126 3.471 52.248 1.00 23.06 96 VAL A O 1
ATOM 761 N N . TRP A 1 100 ? 29.729 4.879 53.944 1.00 21.21 97 TRP A N 1
ATOM 762 C CA . TRP A 1 100 ? 31.017 5.305 53.405 1.00 19.91 97 TRP A CA 1
ATOM 763 C C . TRP A 1 100 ? 32.129 5.057 54.430 1.00 19.37 97 TRP A C 1
ATOM 764 O O . TRP A 1 100 ? 32.730 6.011 54.939 1.00 19.84 97 TRP A O 1
ATOM 775 N N . PRO A 1 101 ? 32.394 3.774 54.756 1.00 18.90 98 PRO A N 1
ATOM 776 C CA . PRO A 1 101 ? 33.434 3.462 55.736 1.00 18.35 98 PRO A CA 1
ATOM 777 C C . PRO A 1 101 ? 34.828 3.762 55.160 1.00 18.66 98 PRO A C 1
ATOM 778 O O . PRO A 1 101 ? 34.994 3.806 53.924 1.00 17.55 98 PRO A O 1
ATOM 782 N N . ALA A 1 102 ? 35.805 3.933 56.051 1.00 16.95 99 ALA A N 1
ATOM 783 C CA . ALA A 1 102 ? 37.214 3.917 55.634 1.00 19.18 99 ALA A CA 1
ATOM 784 C C . ALA A 1 102 ? 37.510 2.619 54.813 1.00 19.45 99 ALA A C 1
ATOM 785 O O . ALA A 1 102 ? 36.969 1.536 55.127 1.00 19.48 99 ALA A O 1
ATOM 787 N N . ARG A 1 103 ? 38.353 2.739 53.778 1.00 20.49 100 ARG A N 1
ATOM 788 C CA . ARG A 1 103 ? 38.726 1.579 52.930 1.00 21.40 100 ARG A CA 1
ATOM 789 C C . ARG A 1 103 ? 40.247 1.385 52.831 1.00 23.25 100 ARG A C 1
ATOM 790 O O . ARG A 1 103 ? 40.983 2.299 53.114 1.00 22.73 100 ARG A O 1
ATOM 798 N N . SER A 1 104 ? 40.718 0.191 52.423 1.00 25.40 101 SER A N 1
ATOM 799 C CA A SER A 1 104 ? 42.159 -0.041 52.206 0.60 26.81 101 SER A CA 1
ATOM 800 C CA B SER A 1 104 ? 42.156 -0.045 52.210 0.40 26.25 101 SER A CA 1
ATOM 801 C C . SER A 1 104 ? 42.740 0.946 51.200 1.00 26.88 101 SER A C 1
ATOM 802 O O . SER A 1 104 ? 42.058 1.328 50.243 1.00 26.44 101 SER A O 1
ATOM 807 N N . ALA A 1 105 ? 44.005 1.334 51.404 1.00 27.56 102 ALA A N 1
ATOM 808 C CA . ALA A 1 105 ? 44.730 2.212 50.477 1.00 28.20 102 ALA A CA 1
ATOM 809 C C . ALA A 1 105 ? 44.809 1.581 49.087 1.00 28.24 102 ALA A C 1
ATOM 810 O O . ALA A 1 105 ? 45.135 0.386 48.941 1.00 28.38 102 ALA A O 1
ATOM 812 N N . GLY A 1 106 ? 44.487 2.372 48.066 1.00 28.08 103 GLY A N 1
ATOM 813 C CA . GLY A 1 106 ? 44.654 1.925 46.678 1.00 28.01 103 GLY A CA 1
ATOM 814 C C . GLY A 1 106 ? 43.757 0.768 46.247 1.00 28.05 103 GLY A C 1
ATOM 815 O O . GLY A 1 106 ? 44.033 0.104 45.261 1.00 26.92 103 GLY A O 1
ATOM 816 N N . SER A 1 107 ? 42.671 0.539 46.984 1.00 28.10 104 SER A N 1
ATOM 817 C CA . SER A 1 107 ? 41.651 -0.396 46.551 1.00 28.04 104 SER A CA 1
ATOM 818 C C . SER A 1 107 ? 40.754 0.308 45.537 1.00 28.73 104 SER A C 1
ATOM 819 O O . SER A 1 107 ? 40.714 1.552 45.474 1.00 28.90 104 SER A O 1
ATOM 822 N N . LYS A 1 108 ? 40.043 -0.471 44.732 1.00 28.93 105 LYS A N 1
ATOM 823 C CA . LYS A 1 108 ? 39.107 0.083 43.753 1.00 29.57 105 LYS A CA 1
ATOM 824 C C . LYS A 1 108 ? 38.081 0.999 44.472 1.00 29.82 105 LYS A C 1
ATOM 825 O O . LYS A 1 108 ? 37.668 0.708 45.610 1.00 29.47 105 LYS A O 1
ATOM 831 N N . ILE A 1 109 ? 37.710 2.104 43.820 1.00 29.03 106 ILE A N 1
ATOM 832 C CA A ILE A 1 109 ? 36.768 3.050 44.409 0.50 29.22 106 ILE A CA 1
ATOM 833 C CA B ILE A 1 109 ? 36.768 3.076 44.383 0.50 28.95 106 ILE A CA 1
ATOM 834 C C . ILE A 1 109 ? 35.334 2.695 44.014 1.00 28.80 106 ILE A C 1
ATOM 835 O O . ILE A 1 109 ? 35.001 2.644 42.835 1.00 29.03 106 ILE A O 1
ATOM 844 N N . PRO A 1 110 ? 34.477 2.408 45.023 1.00 28.62 107 PRO A N 1
ATOM 845 C CA . PRO A 1 110 ? 33.127 1.941 44.707 1.00 28.19 107 PRO A CA 1
ATOM 846 C C . PRO A 1 110 ? 32.307 3.009 43.995 1.00 28.36 107 PRO A C 1
ATOM 847 O O . PRO A 1 110 ? 32.581 4.193 44.129 1.00 27.03 107 PRO A O 1
ATOM 851 N N . GLU A 1 111 ? 31.300 2.572 43.242 1.00 28.13 108 GLU A N 1
ATOM 852 C CA A GLU A 1 111 ? 30.435 3.500 42.539 0.60 28.62 108 GLU A CA 1
ATOM 853 C CA B GLU A 1 111 ? 30.429 3.498 42.531 0.40 28.31 108 GLU A CA 1
ATOM 854 C C . GLU A 1 111 ? 29.743 4.484 43.485 1.00 28.09 108 GLU A C 1
ATOM 855 O O . GLU A 1 111 ? 29.600 5.658 43.152 1.00 27.65 108 GLU A O 1
ATOM 866 N N . ASN A 1 112 ? 29.338 4.006 44.667 1.00 28.33 109 ASN A N 1
ATOM 867 C CA . ASN A 1 112 ? 28.655 4.876 45.656 1.00 28.49 109 ASN A CA 1
ATOM 868 C C . ASN A 1 112 ? 29.552 5.927 46.338 1.00 28.13 109 ASN A C 1
ATOM 869 O O . ASN A 1 112 ? 29.078 6.808 47.064 1.00 28.56 109 ASN A O 1
ATOM 874 N N . VAL A 1 113 ? 30.848 5.841 46.071 1.00 28.24 110 VAL A N 1
ATOM 875 C CA . VAL A 1 113 ? 31.808 6.863 46.477 1.00 27.28 110 VAL A CA 1
ATOM 876 C C . VAL A 1 113 ? 32.215 7.734 45.293 1.00 28.22 110 VAL A C 1
ATOM 877 O O . VAL A 1 113 ? 32.345 8.944 45.458 1.00 27.91 110 VAL A O 1
ATOM 881 N N . GLN A 1 114 ? 32.412 7.125 44.106 1.00 28.42 111 GLN A N 1
ATOM 882 C CA A GLN A 1 114 ? 32.941 7.831 42.920 0.60 29.32 111 GLN A CA 1
ATOM 883 C CA B GLN A 1 114 ? 32.978 7.864 42.974 0.40 29.09 111 GLN A CA 1
ATOM 884 C C . GLN A 1 114 ? 32.165 9.102 42.574 1.00 29.44 111 GLN A C 1
ATOM 885 O O . GLN A 1 114 ? 32.735 10.086 42.085 1.00 29.96 111 GLN A O 1
ATOM 896 N N . TRP A 1 115 ? 30.854 9.055 42.786 1.00 29.65 112 TRP A N 1
ATOM 897 C CA . TRP A 1 115 ? 29.959 10.153 42.396 1.00 29.31 112 TRP A CA 1
ATOM 898 C C . TRP A 1 115 ? 30.075 11.381 43.281 1.00 29.36 112 TRP A C 1
ATOM 899 O O . TRP A 1 115 ? 29.675 12.476 42.885 1.00 27.54 112 TRP A O 1
ATOM 910 N N . LEU A 1 116 ? 30.640 11.201 44.484 1.00 29.45 113 LEU A N 1
ATOM 911 C CA . LEU A 1 116 ? 30.647 12.248 45.469 1.00 30.45 113 LEU A CA 1
ATOM 912 C C . LEU A 1 116 ? 31.401 13.454 44.991 1.00 32.09 113 LEU A C 1
ATOM 913 O O . LEU A 1 116 ? 30.993 14.588 45.259 1.00 31.49 113 LEU A O 1
ATOM 918 N N . ASN A 1 117 ? 32.501 13.228 44.276 1.00 33.22 114 ASN A N 1
ATOM 919 C CA . ASN A 1 117 ? 33.338 14.355 43.905 1.00 34.89 114 ASN A CA 1
ATOM 920 C C . ASN A 1 117 ? 32.656 15.236 42.859 1.00 34.93 114 ASN A C 1
ATOM 921 O O . ASN A 1 117 ? 33.091 16.355 42.630 1.00 35.60 114 ASN A O 1
ATOM 926 N N . THR A 1 118 ? 31.578 14.731 42.253 1.00 34.85 115 THR A N 1
ATOM 927 C CA . THR A 1 118 ? 30.726 15.532 41.357 1.00 34.78 115 THR A CA 1
ATOM 928 C C . THR A 1 118 ? 29.310 15.798 41.894 1.00 35.04 115 THR A C 1
ATOM 929 O O . THR A 1 118 ? 28.384 16.081 41.122 1.00 35.26 115 THR A O 1
ATOM 933 N N . HIS A 1 119 ? 29.156 15.746 43.218 1.00 35.68 116 HIS A N 1
ATOM 934 C CA . HIS A 1 119 ? 27.868 15.998 43.879 1.00 36.22 116 HIS A CA 1
ATOM 935 C C . HIS A 1 119 ? 27.270 17.381 43.605 1.00 36.90 116 HIS A C 1
ATOM 936 O O . HIS A 1 119 ? 26.060 17.540 43.719 1.00 37.61 116 HIS A O 1
ATOM 943 N N . ARG A 1 120 ? 28.109 18.368 43.288 1.00 38.17 117 ARG A N 1
ATOM 944 C CA A ARG A 1 120 ? 27.642 19.724 42.949 0.60 39.20 117 ARG A CA 1
ATOM 945 C CA B ARG A 1 120 ? 27.642 19.724 42.954 0.40 39.09 117 ARG A CA 1
ATOM 946 C C . ARG A 1 120 ? 26.874 19.786 41.633 1.00 39.70 117 ARG A C 1
ATOM 947 O O . ARG A 1 120 ? 26.036 20.676 41.445 1.00 40.23 117 ARG A O 1
ATOM 962 N N . HIS A 1 121 ? 27.175 18.859 40.720 1.00 40.31 118 HIS A N 1
ATOM 963 C CA . HIS A 1 121 ? 26.473 18.767 39.431 1.00 41.31 118 HIS A CA 1
ATOM 964 C C . HIS A 1 121 ? 24.995 18.551 39.696 1.00 41.11 118 HIS A C 1
ATOM 965 O O . HIS A 1 121 ? 24.166 19.257 39.142 1.00 41.73 118 HIS A O 1
ATOM 972 N N . GLN A 1 122 ? 24.683 17.586 40.569 1.00 40.73 119 GLN A N 1
ATOM 973 C CA . GLN A 1 122 ? 23.298 17.308 40.973 1.00 39.86 119 GLN A CA 1
ATOM 974 C C . GLN A 1 122 ? 22.804 18.286 42.060 1.00 38.59 119 GLN A C 1
ATOM 975 O O . GLN A 1 122 ? 21.675 18.153 42.540 1.00 38.92 119 GLN A O 1
ATOM 981 N N . GLY A 1 123 ? 23.642 19.279 42.394 1.00 36.82 120 GLY A N 1
ATOM 982 C CA . GLY A 1 123 ? 23.344 20.322 43.378 1.00 34.74 120 GLY A CA 1
ATOM 983 C C . GLY A 1 123 ? 22.972 19.775 44.753 1.00 32.71 120 GLY A C 1
ATOM 984 O O . GLY A 1 123 ? 22.167 20.383 45.460 1.00 32.85 120 GLY A O 1
ATOM 985 N N . ILE A 1 124 ? 23.554 18.631 45.126 1.00 31.16 121 ILE A N 1
ATOM 986 C CA . ILE A 1 124 ? 23.161 17.910 46.344 1.00 29.14 121 ILE A CA 1
ATOM 987 C C . ILE A 1 124 ? 23.992 18.341 47.563 1.00 28.33 121 ILE A C 1
ATOM 988 O O . ILE A 1 124 ? 25.208 18.184 47.556 1.00 28.44 121 ILE A O 1
ATOM 993 N N . ASP A 1 125 ? 23.339 18.864 48.601 1.00 25.67 122 ASP A N 1
ATOM 994 C CA . ASP A 1 125 ? 24.028 19.117 49.878 1.00 24.48 122 ASP A CA 1
ATOM 995 C C . ASP A 1 125 ? 24.029 17.864 50.733 1.00 22.58 122 ASP A C 1
ATOM 996 O O . ASP A 1 125 ? 23.033 17.171 50.829 1.00 22.32 122 ASP A O 1
ATOM 1001 N N . ILE A 1 126 ? 25.160 17.551 51.350 1.00 21.17 123 ILE A N 1
ATOM 1002 C CA . ILE A 1 126 ? 25.271 16.316 52.085 1.00 21.18 123 ILE A CA 1
ATOM 1003 C C . ILE A 1 126 ? 25.776 16.654 53.489 1.00 20.15 123 ILE A C 1
ATOM 1004 O O . ILE A 1 126 ? 26.664 17.478 53.622 1.00 21.46 123 ILE A O 1
ATOM 1009 N N . PHE A 1 127 ? 25.152 16.084 54.518 1.00 19.40 124 PHE A N 1
ATOM 1010 C CA . PHE A 1 127 ? 25.669 16.174 55.921 1.00 19.97 124 PHE A CA 1
ATOM 1011 C C . PHE A 1 127 ? 25.968 14.748 56.347 1.00 19.79 124 PHE A C 1
ATOM 1012 O O . PHE A 1 127 ? 25.095 13.882 56.228 1.00 19.86 124 PHE A O 1
ATOM 1020 N N . VAL A 1 128 ? 27.159 14.503 56.911 1.00 19.73 125 VAL A N 1
ATOM 1021 C CA . VAL A 1 128 ? 27.449 13.175 57.441 1.00 19.90 125 VAL A CA 1
ATOM 1022 C C . VAL A 1 128 ? 27.810 13.334 58.916 1.00 18.87 125 VAL A C 1
ATOM 1023 O O . VAL A 1 128 ? 28.544 14.237 59.275 1.00 19.11 125 VAL A O 1
ATOM 1027 N N . LEU A 1 129 ? 27.165 12.543 59.765 1.00 17.75 126 LEU A N 1
ATOM 1028 C CA . LEU A 1 129 ? 27.423 12.564 61.201 1.00 17.94 126 LEU A CA 1
ATOM 1029 C C . LEU A 1 129 ? 28.097 11.247 61.539 1.00 17.98 126 LEU A C 1
ATOM 1030 O O . LEU A 1 129 ? 27.710 10.161 60.997 1.00 17.15 126 LEU A O 1
ATOM 1035 N N . THR A 1 130 ? 29.122 11.303 62.400 1.00 16.20 127 THR A N 1
ATOM 1036 C CA . THR A 1 130 ? 29.708 10.038 62.784 1.00 18.02 127 THR A CA 1
ATOM 1037 C C . THR A 1 130 ? 30.432 10.342 64.089 1.00 16.24 127 THR A C 1
ATOM 1038 O O . THR A 1 130 ? 30.528 11.520 64.480 1.00 16.56 127 THR A O 1
ATOM 1042 N N . GLN A 1 131 ? 30.955 9.309 64.738 1.00 15.90 128 GLN A N 1
ATOM 1043 C CA . GLN A 1 131 ? 31.608 9.493 66.000 1.00 16.09 128 GLN A CA 1
ATOM 1044 C C . GLN A 1 131 ? 33.052 9.991 65.847 1.00 18.53 128 GLN A C 1
ATOM 1045 O O . GLN A 1 131 ? 33.580 10.633 66.779 1.00 19.05 128 GLN A O 1
ATOM 1051 N N . GLY A 1 132 ? 33.697 9.686 64.726 1.00 17.55 129 GLY A N 1
ATOM 1052 C CA . GLY A 1 132 ? 35.092 10.112 64.538 1.00 18.67 129 GLY A CA 1
ATOM 1053 C C . GLY A 1 132 ? 35.375 10.145 63.042 1.00 18.76 129 GLY A C 1
ATOM 1054 O O . GLY A 1 132 ? 34.918 9.269 62.300 1.00 19.13 129 GLY A O 1
ATOM 1055 N N . PRO A 1 133 ? 36.155 11.143 62.590 1.00 18.44 130 PRO A N 1
ATOM 1056 C CA . PRO A 1 133 ? 36.318 11.273 61.140 1.00 17.95 130 PRO A CA 1
ATOM 1057 C C . PRO A 1 133 ? 36.967 10.016 60.501 1.00 16.85 130 PRO A C 1
ATOM 1058 O O . PRO A 1 133 ? 36.628 9.673 59.385 1.00 17.47 130 PRO A O 1
ATOM 1062 N N . LYS A 1 134 ? 37.869 9.337 61.217 1.00 16.95 131 LYS A N 1
ATOM 1063 C CA . LYS A 1 134 ? 38.629 8.224 60.598 1.00 17.39 131 LYS A CA 1
ATOM 1064 C C . LYS A 1 134 ? 37.815 6.945 60.391 1.00 18.09 131 LYS A C 1
ATOM 1065 O O . LYS A 1 134 ? 38.328 5.959 59.869 1.00 17.73 131 LYS A O 1
ATOM 1071 N N . LEU A 1 135 ? 36.532 6.996 60.752 1.00 17.60 132 LEU A N 1
ATOM 1072 C CA . LEU A 1 135 ? 35.592 5.918 60.452 1.00 18.91 132 LEU A CA 1
ATOM 1073 C C . LEU A 1 135 ? 35.120 6.005 59.017 1.00 19.08 132 LEU A C 1
ATOM 1074 O O . LEU A 1 135 ? 34.533 5.039 58.521 1.00 20.12 132 LEU A O 1
ATOM 1079 N N . LEU A 1 136 ? 35.375 7.161 58.365 1.00 19.24 133 LEU A N 1
ATOM 1080 C CA . LEU A 1 136 ? 34.850 7.459 57.032 1.00 19.98 133 LEU A CA 1
ATOM 1081 C C . LEU A 1 136 ? 35.905 7.325 55.954 1.00 19.66 133 LEU A C 1
ATOM 1082 O O . LEU A 1 136 ? 37.060 7.513 56.218 1.00 18.99 133 LEU A O 1
ATOM 1087 N N . ASP A 1 137 ? 35.440 7.051 54.743 1.00 19.49 134 ASP A N 1
ATOM 1088 C CA . ASP A 1 137 ? 36.257 6.971 53.535 1.00 21.45 134 ASP A CA 1
ATOM 1089 C C . ASP A 1 137 ? 37.060 8.273 53.403 1.00 21.81 134 ASP A C 1
ATOM 1090 O O . ASP A 1 137 ? 36.482 9.370 53.500 1.00 21.64 134 ASP A O 1
ATOM 1095 N N . GLN A 1 138 ? 38.380 8.149 53.236 1.00 21.78 135 GLN A N 1
ATOM 1096 C CA . GLN A 1 138 ? 39.257 9.295 52.953 1.00 23.37 135 GLN A CA 1
ATOM 1097 C C . GLN A 1 138 ? 38.765 10.075 51.745 1.00 22.42 135 GLN A C 1
ATOM 1098 O O . GLN A 1 138 ? 38.913 11.304 51.681 1.00 22.28 135 GLN A O 1
ATOM 1104 N N . ASN A 1 139 ? 38.166 9.361 50.788 1.00 21.69 136 ASN A N 1
ATOM 1105 C CA . ASN A 1 139 ? 37.698 9.972 49.547 1.00 22.36 136 ASN A CA 1
ATOM 1106 C C . ASN A 1 139 ? 36.464 10.851 49.791 1.00 22.08 136 ASN A C 1
ATOM 1107 O O . ASN A 1 139 ? 36.247 11.835 49.085 1.00 23.35 136 ASN A O 1
ATOM 1112 N N . LEU A 1 140 ? 35.694 10.539 50.834 1.00 20.32 137 LEU A N 1
ATOM 1113 C CA . LEU A 1 140 ? 34.615 11.424 51.272 1.00 19.85 137 LEU A CA 1
ATOM 1114 C C . LEU A 1 140 ? 35.183 12.584 52.101 1.00 19.43 137 LEU A C 1
ATOM 1115 O O . LEU A 1 140 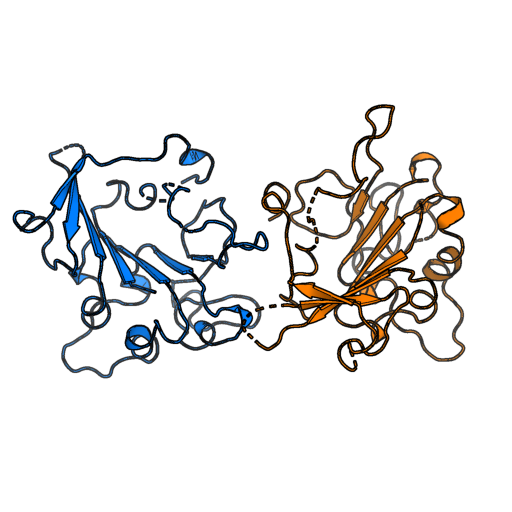? 34.776 13.735 51.928 1.00 19.45 137 LEU A O 1
ATOM 1120 N N . ARG A 1 141 ? 36.127 12.274 52.992 1.00 18.62 138 ARG A N 1
ATOM 1121 C CA A ARG A 1 141 ? 36.718 13.279 53.883 0.60 18.53 138 ARG A CA 1
ATOM 1122 C CA B ARG A 1 141 ? 36.698 13.287 53.882 0.40 19.19 138 ARG A CA 1
ATOM 1123 C C . ARG A 1 141 ? 37.399 14.398 53.114 1.00 18.91 138 ARG A C 1
ATOM 1124 O O . ARG A 1 141 ? 37.325 15.587 53.499 1.00 18.74 138 ARG A O 1
ATOM 1139 N N . THR A 1 142 ? 38.075 14.027 52.021 1.00 18.73 139 THR A N 1
ATOM 1140 C CA A THR A 1 142 ? 38.780 15.009 51.187 0.60 19.07 139 THR A CA 1
ATOM 1141 C CA B THR A 1 142 ? 38.773 15.016 51.195 0.40 18.79 139 THR A CA 1
ATOM 1142 C C . THR A 1 142 ? 37.841 16.083 50.617 1.00 18.55 139 THR A C 1
ATOM 1143 O O . THR A 1 142 ? 38.276 17.186 50.304 1.00 18.69 139 THR A O 1
ATOM 1150 N N . LEU A 1 143 ? 36.565 15.743 50.471 1.00 17.70 140 LEU A N 1
ATOM 1151 C CA . LEU A 1 143 ? 35.566 16.646 49.888 1.00 17.74 140 LEU A CA 1
ATOM 1152 C C . LEU A 1 143 ? 34.858 17.551 50.894 1.00 17.53 140 LEU A C 1
ATOM 1153 O O . LEU A 1 143 ? 34.131 18.475 50.503 1.00 18.67 140 LEU A O 1
ATOM 1158 N N . VAL A 1 144 ? 35.088 17.319 52.175 1.00 16.25 141 VAL A N 1
ATOM 1159 C CA . VAL A 1 144 ? 34.395 18.061 53.233 1.00 16.61 141 VAL A CA 1
ATOM 1160 C C . VAL A 1 144 ? 34.868 19.495 53.197 1.00 16.18 141 VAL A C 1
ATOM 1161 O O . VAL A 1 144 ? 36.077 19.734 53.098 1.00 16.71 141 VAL A O 1
ATOM 1165 N N . ARG A 1 145 ? 33.934 20.440 53.262 1.00 15.57 142 ARG A N 1
ATOM 1166 C CA . ARG A 1 145 ? 34.254 21.888 53.276 1.00 16.90 142 ARG A CA 1
ATOM 1167 C C . ARG A 1 145 ? 33.759 22.590 54.552 1.00 16.29 142 ARG A C 1
ATOM 1168 O O . ARG A 1 145 ? 33.939 23.791 54.723 1.00 14.30 142 ARG A O 1
ATOM 1176 N N . LYS A 1 146 ? 33.132 21.822 55.441 1.00 16.45 143 LYS A N 1
ATOM 1177 C CA . LYS A 1 146 ? 32.785 22.318 56.775 1.00 18.29 143 LYS A CA 1
ATOM 1178 C C . LYS A 1 146 ? 32.775 21.134 57.758 1.00 16.47 143 LYS A C 1
ATOM 1179 O O . LYS A 1 146 ? 32.110 20.128 57.530 1.00 16.59 143 LYS A O 1
ATOM 1185 N N . HIS A 1 147 ? 33.541 21.224 58.840 1.00 15.45 144 HIS A N 1
ATOM 1186 C CA . HIS A 1 147 ? 33.590 20.133 59.823 1.00 15.08 144 HIS A CA 1
ATOM 1187 C C . HIS A 1 147 ? 33.275 20.725 61.188 1.00 16.05 144 HIS A C 1
ATOM 1188 O O . HIS A 1 147 ? 33.921 21.661 61.586 1.00 15.27 144 HIS A O 1
ATOM 1195 N N . TYR A 1 148 ? 32.200 20.260 61.832 1.00 15.04 145 TYR A N 1
ATOM 1196 C CA . TYR A 1 148 ? 31.936 20.623 63.230 1.00 16.34 145 TYR A CA 1
ATOM 1197 C C . TYR A 1 148 ? 32.223 19.434 64.086 1.00 16.12 145 TYR A C 1
ATOM 1198 O O . TYR A 1 148 ? 31.845 18.296 63.742 1.00 16.66 145 TYR A O 1
ATOM 1207 N N . HIS A 1 149 ? 32.874 19.664 65.206 1.00 14.72 146 HIS A N 1
ATOM 1208 C CA . HIS A 1 149 ? 33.077 18.586 66.154 1.00 15.51 146 HIS A CA 1
ATOM 1209 C C . HIS A 1 149 ? 32.618 19.105 67.538 1.00 15.83 146 HIS A C 1
ATOM 1210 O O . HIS A 1 149 ? 32.958 20.250 67.935 1.00 15.81 146 HIS A O 1
ATOM 1217 N N . ILE A 1 150 ? 31.835 18.307 68.248 1.00 15.04 147 ILE A N 1
ATOM 1218 C CA . ILE A 1 150 ? 31.378 18.673 69.581 1.00 14.35 147 ILE A CA 1
ATOM 1219 C C . ILE A 1 150 ? 32.359 18.102 70.603 1.00 13.61 147 ILE A C 1
ATOM 1220 O O . ILE A 1 150 ? 32.507 16.878 70.751 1.00 14.34 147 ILE A O 1
ATOM 1225 N N . ALA A 1 151 ? 33.054 19.001 71.292 1.00 11.62 148 ALA A N 1
ATOM 1226 C CA . ALA A 1 151 ? 34.001 18.591 72.304 1.00 14.32 148 ALA A CA 1
ATOM 1227 C C . ALA A 1 151 ? 33.377 18.850 73.669 1.00 14.92 148 ALA A C 1
ATOM 1228 O O . ALA A 1 151 ? 32.596 19.801 73.840 1.00 16.13 148 ALA A O 1
ATOM 1230 N N . SER A 1 152 ? 33.683 18.013 74.656 1.00 16.72 149 SER A N 1
ATOM 1231 C CA . SER A 1 152 ? 33.140 18.231 75.983 1.00 16.74 149 SER A CA 1
ATOM 1232 C C . SER A 1 152 ? 34.290 18.291 76.960 1.00 17.43 149 SER A C 1
ATOM 1233 O O . SER A 1 152 ? 35.258 17.524 76.856 1.00 16.65 149 SER A O 1
ATOM 1236 N N . ASN A 1 153 ? 34.203 19.203 77.913 1.00 16.89 150 ASN A N 1
ATOM 1237 C CA . ASN A 1 153 ? 35.226 19.207 78.956 1.00 17.43 150 ASN A CA 1
ATOM 1238 C C A ASN A 1 153 ? 34.993 18.299 80.162 0.60 17.88 150 ASN A C 1
ATOM 1239 C C B ASN A 1 153 ? 34.865 18.123 79.995 0.40 17.97 150 ASN A C 1
ATOM 1240 O O A ASN A 1 153 ? 35.731 18.392 81.154 0.60 18.42 150 ASN A O 1
ATOM 1241 O O B ASN A 1 153 ? 33.844 17.429 79.840 0.40 17.60 150 ASN A O 1
ATOM 1246 N N A LYS A 1 154 ? 33.950 17.467 80.114 0.60 18.32 151 LYS A N 1
ATOM 1247 N N B LYS A 1 154 ? 35.697 17.916 81.012 0.40 19.24 151 LYS A N 1
ATOM 1248 C CA A LYS A 1 154 ? 33.693 16.453 81.153 0.60 18.77 151 LYS A CA 1
ATOM 1249 C CA B LYS A 1 154 ? 35.477 16.775 81.905 0.40 20.03 151 LYS A CA 1
ATOM 1250 C C A LYS A 1 154 ? 33.094 16.905 82.512 0.60 19.54 151 LYS A C 1
ATOM 1251 C C B LYS A 1 154 ? 34.372 17.068 82.906 0.40 20.58 151 LYS A C 1
ATOM 1252 O O A LYS A 1 154 ? 32.749 16.080 83.356 0.60 18.46 151 LYS A O 1
ATOM 1253 O O B LYS A 1 154 ? 34.032 16.250 83.748 0.40 20.66 151 LYS A O 1
ATOM 1280 N N A GLY A 1 156 ? 30.836 18.221 81.291 0.60 20.25 153 GLY A N 1
ATOM 1281 N N B GLY A 1 156 ? 31.163 18.296 82.274 0.40 21.86 153 GLY A N 1
ATOM 1282 C CA A GLY A 1 156 ? 30.040 18.406 80.103 0.60 20.45 153 GLY A CA 1
ATOM 1283 C CA B GLY A 1 156 ? 30.074 18.504 81.315 0.40 21.53 153 GLY A CA 1
ATOM 1284 C C A GLY A 1 156 ? 29.810 19.773 79.441 0.60 20.34 153 GLY A C 1
ATOM 1285 C C B GLY A 1 156 ? 30.491 19.343 80.116 0.40 21.35 153 GLY A C 1
ATOM 1286 O O A GLY A 1 156 ? 28.877 19.792 78.627 0.60 20.44 153 GLY A O 1
ATOM 1287 O O B GLY A 1 156 ? 31.649 19.324 79.692 0.40 21.49 153 GLY A O 1
ATOM 1304 N N . ARG A 1 158 ? 30.046 21.924 76.592 1.00 14.60 155 ARG A N 1
ATOM 1305 C CA . ARG A 1 158 ? 30.326 21.540 75.238 1.00 12.81 155 ARG A CA 1
ATOM 1306 C C . ARG A 1 158 ? 30.723 22.746 74.414 1.00 11.20 155 ARG A C 1
ATOM 1307 O O . ARG A 1 158 ? 30.143 23.805 74.568 1.00 10.29 155 ARG A O 1
ATOM 1315 N N . THR A 1 159 ? 31.769 22.545 73.636 1.00 10.69 156 THR A N 1
ATOM 1316 C CA . THR A 1 159 ? 32.313 23.486 72.669 1.00 12.22 156 THR A CA 1
ATOM 1317 C C . THR A 1 159 ? 32.102 22.918 71.274 1.00 12.54 156 THR A C 1
ATOM 1318 O O . THR A 1 159 ? 32.371 21.709 71.010 1.00 13.71 156 THR A O 1
ATOM 1322 N N . LEU A 1 160 ? 31.624 23.765 70.367 1.00 11.50 157 LEU A N 1
ATOM 1323 C CA . LEU A 1 160 ? 31.573 23.405 68.992 1.00 13.12 157 LEU A CA 1
ATOM 1324 C C . LEU A 1 160 ? 32.891 23.894 68.318 1.00 13.46 157 LEU A C 1
ATOM 1325 O O . LEU A 1 160 ? 33.179 25.069 68.336 1.00 13.00 157 LEU A O 1
ATOM 1330 N N . LEU A 1 161 ? 33.662 22.968 67.767 1.00 12.84 158 LEU A N 1
ATOM 1331 C CA . LEU A 1 161 ? 34.899 23.269 67.027 1.00 13.91 158 LEU A CA 1
ATOM 1332 C C . LEU A 1 161 ? 34.509 23.267 65.558 1.00 15.29 158 LEU A C 1
ATOM 1333 O O . LEU A 1 161 ? 33.763 22.359 65.089 1.00 16.02 158 LEU A O 1
ATOM 1338 N N . GLU A 1 162 ? 35.029 24.235 64.824 1.00 15.01 159 GLU A N 1
ATOM 1339 C CA . GLU A 1 162 ? 34.708 24.337 63.404 1.00 15.64 159 GLU A CA 1
ATOM 1340 C C . GLU A 1 162 ? 35.969 24.522 62.545 1.00 14.67 159 GLU A C 1
ATOM 1341 O O . GLU A 1 162 ? 36.805 25.389 62.833 1.00 13.83 159 GLU A O 1
ATOM 1347 N N . TRP A 1 163 ? 36.054 23.721 61.486 1.00 14.36 160 TRP A N 1
ATOM 1348 C CA . TRP A 1 163 ? 37.117 23.869 60.487 1.00 15.63 160 TRP A CA 1
ATOM 1349 C C . TRP A 1 163 ? 36.480 23.954 59.108 1.00 16.87 160 TRP A C 1
ATOM 1350 O O . TRP A 1 163 ? 35.313 23.581 58.939 1.00 15.82 160 TRP A O 1
ATOM 1361 N N . LYS A 1 164 ? 37.280 24.393 58.124 1.00 17.29 161 LYS A N 1
ATOM 1362 C CA . LYS A 1 164 ? 36.832 24.494 56.743 1.00 19.55 161 LYS A CA 1
ATOM 1363 C C . LYS A 1 164 ? 37.242 23.263 55.929 1.00 20.56 161 LYS A C 1
ATOM 1364 O O . LYS A 1 164 ? 36.993 23.195 54.711 1.00 20.47 161 LYS A O 1
ATOM 1370 N N . ILE A 1 165 ? 37.887 22.310 56.596 1.00 19.85 162 ILE A N 1
ATOM 1371 C CA . ILE A 1 165 ? 38.229 21.043 55.978 1.00 21.04 162 ILE A CA 1
ATOM 1372 C C . ILE A 1 165 ? 38.007 19.969 57.036 1.00 20.71 162 ILE A C 1
ATOM 1373 O O . ILE A 1 165 ? 37.724 20.288 58.194 1.00 20.05 162 ILE A O 1
ATOM 1378 N N . CYS A 1 166 ? 38.101 18.704 56.642 1.00 20.79 163 CYS A N 1
ATOM 1379 C CA . CYS A 1 166 ? 37.990 17.628 57.615 1.00 19.40 163 CYS A CA 1
ATOM 1380 C C . CYS A 1 166 ? 39.225 17.628 58.523 1.00 19.40 163 CYS A C 1
ATOM 1381 O O . CYS A 1 166 ? 40.371 17.572 58.058 1.00 20.53 163 CYS A O 1
ATOM 1384 N N . ALA A 1 167 ? 39.009 17.742 59.826 1.00 19.06 164 ALA A N 1
ATOM 1385 C CA . ALA A 1 167 ? 40.100 17.639 60.792 1.00 18.29 164 ALA A CA 1
ATOM 1386 C C . ALA A 1 167 ? 40.124 16.198 61.238 1.00 18.30 164 ALA A C 1
ATOM 1387 O O . ALA A 1 167 ? 39.286 15.780 62.029 1.00 17.83 164 ALA A O 1
ATOM 1389 N N . ASP A 1 168 ? 41.104 15.438 60.758 1.00 18.21 165 ASP A N 1
ATOM 1390 C CA . ASP A 1 168 ? 41.114 13.988 61.038 1.00 18.71 165 ASP A CA 1
ATOM 1391 C C . ASP A 1 168 ? 41.247 13.624 62.530 1.00 18.05 165 ASP A C 1
ATOM 1392 O O . ASP A 1 168 ? 40.830 12.538 62.945 1.00 19.08 165 ASP A O 1
ATOM 1397 N N . ASP A 1 169 ? 41.870 14.499 63.311 1.00 17.80 166 ASP A N 1
ATOM 1398 C CA A ASP A 1 169 ? 42.031 14.299 64.748 0.60 19.35 166 ASP A CA 1
ATOM 1399 C CA B ASP A 1 169 ? 42.007 14.297 64.746 0.40 18.96 166 ASP A CA 1
ATOM 1400 C C . ASP A 1 169 ? 41.487 15.561 65.417 1.00 19.66 166 ASP A C 1
ATOM 1401 O O . ASP A 1 169 ? 42.248 16.466 65.700 1.00 19.47 166 ASP A O 1
ATOM 1410 N N . PRO A 1 170 ? 40.162 15.629 65.608 1.00 20.90 167 PRO A N 1
ATOM 1411 C CA . PRO A 1 170 ? 39.525 16.896 66.044 1.00 22.18 167 PRO A CA 1
ATOM 1412 C C . PRO A 1 170 ? 39.986 17.491 67.382 1.00 23.48 167 PRO A C 1
ATOM 1413 O O . PRO A 1 170 ? 40.272 18.678 67.441 1.00 24.54 167 PRO A O 1
ATOM 1417 N N . VAL A 1 171 ? 40.062 16.691 68.440 1.00 25.85 168 VAL A N 1
ATOM 1418 C CA . VAL A 1 171 ? 40.506 17.238 69.745 1.00 26.73 168 VAL A CA 1
ATOM 1419 C C . VAL A 1 171 ? 41.968 17.700 69.648 1.00 27.41 168 VAL A C 1
ATOM 1420 O O . VAL A 1 171 ? 42.281 18.840 70.009 1.00 28.84 168 VAL A O 1
ATOM 1424 N N . LYS A 1 172 ? 42.850 16.867 69.103 1.00 26.80 169 LYS A N 1
ATOM 1425 C CA . LYS A 1 172 ? 44.249 17.247 68.841 1.00 27.67 169 LYS A CA 1
ATOM 1426 C C . LYS A 1 172 ? 44.411 18.506 67.932 1.00 26.32 169 LYS A C 1
ATOM 1427 O O . LYS A 1 172 ? 45.391 19.256 68.064 1.00 25.54 169 LYS A O 1
ATOM 1441 N N . ALA A 1 174 ? 42.175 21.101 67.782 1.00 23.82 171 ALA A N 1
ATOM 1442 C CA . ALA A 1 174 ? 41.264 22.129 68.282 1.00 25.21 171 ALA A CA 1
ATOM 1443 C C . ALA A 1 174 ? 41.901 23.519 68.191 1.00 24.61 171 ALA A C 1
ATOM 1444 O O . ALA A 1 174 ? 41.203 24.481 67.908 1.00 25.93 171 ALA A O 1
ATOM 1446 N N . SER A 1 175 ? 43.222 23.625 68.399 1.00 24.82 172 SER A N 1
ATOM 1447 C CA . SER A 1 175 ? 43.924 24.891 68.235 1.00 24.39 172 SER A CA 1
ATOM 1448 C C . SER A 1 175 ? 43.821 25.553 66.850 1.00 24.33 172 SER A C 1
ATOM 1449 O O . SER A 1 175 ? 44.021 26.766 66.755 1.00 24.77 172 SER A O 1
ATOM 1452 N N . SER A 1 176 ? 43.501 24.806 65.792 1.00 22.22 173 SER A N 1
ATOM 1453 C CA . SER A 1 176 ? 43.267 25.425 64.487 1.00 22.28 173 SER A CA 1
ATOM 1454 C C . SER A 1 176 ? 41.770 25.635 64.159 1.00 22.10 173 SER A C 1
ATOM 1455 O O . SER A 1 176 ? 41.416 26.124 63.083 1.00 22.44 173 SER A O 1
ATOM 1458 N N . ALA A 1 177 ? 40.914 25.253 65.092 1.00 20.21 174 ALA A N 1
ATOM 1459 C CA . ALA A 1 177 ? 39.450 25.411 64.946 1.00 18.72 174 ALA A CA 1
ATOM 1460 C C . ALA A 1 177 ? 38.988 26.785 65.414 1.00 18.67 174 ALA A C 1
ATOM 1461 O O . ALA A 1 177 ? 39.656 27.450 66.206 1.00 17.94 174 ALA A O 1
ATOM 1463 N N . PHE A 1 178 ? 37.805 27.178 64.957 1.00 16.61 175 PHE A N 1
ATOM 1464 C CA . PHE A 1 178 ? 37.087 28.261 65.543 1.00 17.15 175 PHE A CA 1
ATOM 1465 C C . PHE A 1 178 ? 36.178 27.589 66.586 1.00 17.52 175 PHE A C 1
ATOM 1466 O O . PHE A 1 178 ? 35.388 26.711 66.247 1.00 18.50 175 PHE A O 1
ATOM 1474 N N . SER A 1 179 ? 36.265 28.056 67.827 1.00 15.43 176 SER A N 1
ATOM 1475 C CA . SER A 1 179 ? 35.562 27.449 68.941 1.00 16.25 176 SER A CA 1
ATOM 1476 C C . SER A 1 179 ? 34.407 28.374 69.296 1.00 15.79 176 SER A C 1
ATOM 1477 O O . SER A 1 179 ? 34.622 29.604 69.450 1.00 16.09 176 SER A O 1
ATOM 1480 N N . SER A 1 180 ? 33.219 27.787 69.461 1.00 16.79 177 SER A N 1
ATOM 1481 C CA . SER A 1 180 ? 32.063 28.511 69.998 1.00 17.11 177 SER A CA 1
ATOM 1482 C C . SER A 1 180 ? 31.290 27.641 70.976 1.00 16.26 177 SER A C 1
ATOM 1483 O O . SER A 1 180 ? 31.415 26.407 71.011 1.00 14.64 177 SER A O 1
ATOM 1486 N N . ILE A 1 181 ? 30.514 28.302 71.826 1.00 16.55 178 ILE A N 1
ATOM 1487 C CA . ILE A 1 181 ? 29.710 27.561 72.781 1.00 16.92 178 ILE A CA 1
ATOM 1488 C C . ILE A 1 181 ? 28.664 26.727 72.004 1.00 16.94 178 ILE A C 1
ATOM 1489 O O . ILE A 1 181 ? 28.095 27.194 71.049 1.00 16.61 178 ILE A O 1
ATOM 1494 N N . TYR A 1 182 ? 28.429 25.497 72.443 1.00 17.51 179 TYR A N 1
ATOM 1495 C CA . TYR A 1 182 ? 27.425 24.635 71.793 1.00 17.01 179 TYR A CA 1
ATOM 1496 C C . TYR A 1 182 ? 26.043 25.237 72.047 1.00 17.69 179 TYR A C 1
ATOM 1497 O O . TYR A 1 182 ? 25.735 25.582 73.180 1.00 16.60 179 TYR A O 1
ATOM 1506 N N . THR A 1 183 ? 25.251 25.416 70.984 1.00 17.80 180 THR A N 1
ATOM 1507 C CA A THR A 1 183 ? 23.968 26.123 71.069 0.60 18.51 180 THR A CA 1
ATOM 1508 C CA B THR A 1 183 ? 23.955 26.120 71.061 0.40 18.05 180 THR A CA 1
ATOM 1509 C C . THR A 1 183 ? 22.888 25.330 70.331 1.00 18.66 180 THR A C 1
ATOM 1510 O O . THR A 1 183 ? 23.180 24.654 69.347 1.00 20.32 180 THR A O 1
ATOM 1517 N N . LEU A 1 184 ? 21.660 25.397 70.823 1.00 18.81 181 LEU A N 1
ATOM 1518 C CA . LEU A 1 184 ? 20.520 24.736 70.171 1.00 20.94 181 LEU A CA 1
ATOM 1519 C C . LEU A 1 184 ? 19.372 25.705 70.006 1.00 20.57 181 LEU A C 1
ATOM 1520 O O . LEU A 1 184 ? 19.235 26.657 70.783 1.00 19.20 181 LEU A O 1
ATOM 1525 N N . ASP A 1 185 ? 18.505 25.403 69.037 1.00 22.55 182 ASP A N 1
ATOM 1526 C CA . ASP A 1 185 ? 17.195 26.088 68.936 1.00 23.38 182 ASP A CA 1
ATOM 1527 C C . ASP A 1 185 ? 16.340 25.585 70.091 1.00 24.00 182 ASP A C 1
ATOM 1528 O O . ASP A 1 185 ? 16.195 24.378 70.286 1.00 24.25 182 ASP A O 1
ATOM 1533 N N . LYS A 1 186 ? 15.776 26.483 70.883 1.00 25.35 183 LYS A N 1
ATOM 1534 C CA . LYS A 1 186 ? 14.994 26.032 72.034 1.00 26.84 183 LYS A CA 1
ATOM 1535 C C . LYS A 1 186 ? 13.720 25.254 71.636 1.00 26.59 183 LYS A C 1
ATOM 1536 O O . LYS A 1 186 ? 13.127 24.567 72.465 1.00 27.00 183 LYS A O 1
ATOM 1542 N N . LYS A 1 187 ? 13.311 25.348 70.373 1.00 26.47 184 LYS A N 1
ATOM 1543 C CA . LYS A 1 187 ? 12.163 24.570 69.888 1.00 27.12 184 LYS A CA 1
ATOM 1544 C C . LYS A 1 187 ? 12.571 23.256 69.218 1.00 27.13 184 LYS A C 1
ATOM 1545 O O . LYS A 1 187 ? 11.769 22.638 68.514 1.00 26.21 184 LYS A O 1
ATOM 1551 N N . VAL A 1 188 ? 13.820 22.830 69.434 1.00 26.69 185 VAL A N 1
ATOM 1552 C CA . VAL A 1 188 ? 14.345 21.686 68.708 1.00 27.34 185 VAL A CA 1
ATOM 1553 C C . VAL A 1 188 ? 13.461 20.442 68.910 1.00 28.24 185 VAL A C 1
ATOM 1554 O O . VAL A 1 188 ? 13.230 19.683 67.982 1.00 27.48 185 VAL A O 1
ATOM 1558 N N . TYR A 1 189 ? 12.945 20.236 70.116 1.00 29.56 186 TYR A N 1
ATOM 1559 C CA . TYR A 1 189 ? 12.092 19.059 70.349 1.00 30.75 186 TYR A CA 1
ATOM 1560 C C . TYR A 1 189 ? 10.688 19.105 69.728 1.00 31.39 186 TYR A C 1
ATOM 1561 O O . TYR A 1 189 ? 9.972 18.088 69.716 1.00 31.96 186 TYR A O 1
ATOM 1570 N N . ASP A 1 190 ? 10.299 20.258 69.198 1.00 31.47 187 ASP A N 1
ATOM 1571 C CA . ASP A 1 190 ? 9.056 20.348 68.428 1.00 32.41 187 ASP A CA 1
ATOM 1572 C C . ASP A 1 190 ? 9.222 19.670 67.068 1.00 32.50 187 ASP A C 1
ATOM 1573 O O . ASP A 1 190 ? 8.236 19.382 66.371 1.00 32.74 187 ASP A O 1
ATOM 1578 N N . LEU A 1 191 ? 10.478 19.411 66.707 1.00 32.01 188 LEU A N 1
ATOM 1579 C CA . LEU A 1 191 ? 10.831 18.902 65.388 1.00 32.67 188 LEU A CA 1
ATOM 1580 C C . LEU A 1 191 ? 11.437 17.489 65.436 1.00 33.18 188 LEU A C 1
ATOM 1581 O O . LEU A 1 191 ? 11.674 16.878 64.390 1.00 32.72 188 LEU A O 1
ATOM 1586 N N . TYR A 1 192 ? 11.685 16.992 66.649 1.00 33.97 189 TYR A N 1
ATOM 1587 C CA . TYR A 1 192 ? 12.474 15.783 66.846 1.00 35.38 189 TYR A CA 1
ATOM 1588 C C . TYR A 1 192 ? 12.097 15.102 68.162 1.00 37.04 189 TYR A C 1
ATOM 1589 O O . TYR A 1 192 ? 11.819 15.769 69.149 1.00 37.03 189 TYR A O 1
ATOM 1598 N N . GLU A 1 193 ? 12.075 13.768 68.141 1.00 39.71 190 GLU A N 1
ATOM 1599 C CA . GLU A 1 193 ? 11.896 12.921 69.339 1.00 42.70 190 GLU A CA 1
ATOM 1600 C C . GLU A 1 193 ? 12.902 11.753 69.214 1.00 43.19 190 GLU A C 1
ATOM 1601 O O . GLU A 1 193 ? 13.014 11.150 68.147 1.00 44.09 190 GLU A O 1
ATOM 1607 N N . SER A 1 194 ? 13.673 11.467 70.263 1.00 44.10 191 SER A N 1
ATOM 1608 C CA . SER A 1 194 ? 14.637 10.344 70.228 1.00 44.99 191 SER A CA 1
ATOM 1609 C C . SER A 1 194 ? 14.115 9.081 70.919 1.00 45.10 191 SER A C 1
ATOM 1610 O O . SER A 1 194 ? 12.906 8.865 70.988 1.00 46.21 191 SER A O 1
ATOM 1613 N N . ALA B 1 3 ? -20.134 30.993 44.166 1.00 34.92 0 ALA B N 1
ATOM 1614 C CA . ALA B 1 3 ? -19.426 29.741 43.765 1.00 35.15 0 ALA B CA 1
ATOM 1615 C C . ALA B 1 3 ? -20.264 28.503 44.085 1.00 34.63 0 ALA B C 1
ATOM 1616 O O . ALA B 1 3 ? -20.815 28.360 45.198 1.00 35.60 0 ALA B O 1
ATOM 1626 N N . ALA B 1 5 ? -20.960 24.104 43.839 1.00 27.84 2 ALA B N 1
ATOM 1627 C CA . ALA B 1 5 ? -20.234 22.842 44.013 1.00 25.60 2 ALA B CA 1
ATOM 1628 C C . ALA B 1 5 ? -19.753 22.347 42.656 1.00 24.20 2 ALA B C 1
ATOM 1629 O O . ALA B 1 5 ? -20.439 22.496 41.651 1.00 23.36 2 ALA B O 1
ATOM 1631 N N . GLU B 1 6 ? -18.563 21.769 42.599 1.00 22.90 3 GLU B N 1
ATOM 1632 C CA . GLU B 1 6 ? -18.087 21.356 41.288 1.00 23.09 3 GLU B CA 1
ATOM 1633 C C . GLU B 1 6 ? -17.191 20.127 41.391 1.00 20.81 3 GLU B C 1
ATOM 1634 O O . GLU B 1 6 ? -16.849 19.713 42.500 1.00 19.86 3 GLU B O 1
ATOM 1640 N N . ILE B 1 7 ? -16.859 19.544 40.241 1.00 18.83 4 ILE B N 1
ATOM 1641 C CA . ILE B 1 7 ? -15.889 18.430 40.198 1.00 18.35 4 ILE B CA 1
ATOM 1642 C C . ILE B 1 7 ? -14.535 18.907 39.636 1.00 17.84 4 ILE B C 1
ATOM 1643 O O . ILE B 1 7 ? -14.490 19.448 38.531 1.00 18.63 4 ILE B O 1
ATOM 1648 N N . CYS B 1 8 ? -13.478 18.692 40.421 1.00 17.03 5 CYS B N 1
ATOM 1649 C CA . CYS B 1 8 ? -12.114 19.138 40.106 1.00 17.76 5 CYS B CA 1
ATOM 1650 C C . CYS B 1 8 ? -11.241 17.914 39.911 1.00 16.97 5 CYS B C 1
ATOM 1651 O O . CYS B 1 8 ? -11.219 17.002 40.754 1.00 16.45 5 CYS B O 1
ATOM 1654 N N . LEU B 1 9 ? -10.487 17.937 38.831 1.00 16.36 6 LEU B N 1
ATOM 1655 C CA . LEU B 1 9 ? -9.571 16.846 38.499 1.00 16.05 6 LEU B CA 1
ATOM 1656 C C . LEU B 1 9 ? -8.104 17.301 38.618 1.00 15.81 6 LEU B C 1
ATOM 1657 O O . LEU B 1 9 ? -7.703 18.391 38.169 1.00 16.31 6 LEU B O 1
ATOM 1662 N N . ILE B 1 10 ? -7.302 16.456 39.250 1.00 15.61 7 ILE B N 1
ATOM 1663 C CA . ILE B 1 10 ? -5.898 16.719 39.382 1.00 15.57 7 ILE B CA 1
ATOM 1664 C C . ILE B 1 10 ? -5.099 15.497 38.855 1.00 13.51 7 ILE B C 1
ATOM 1665 O O . ILE B 1 10 ? -5.267 14.339 39.309 1.00 14.00 7 ILE B O 1
ATOM 1670 N N . THR B 1 11 ? -4.210 15.730 37.886 1.00 14.59 8 THR B N 1
ATOM 1671 C CA . THR B 1 11 ? -3.459 14.627 37.273 1.00 13.11 8 THR B CA 1
ATOM 1672 C C . THR B 1 11 ? -1.934 14.900 37.256 1.00 14.05 8 THR B C 1
ATOM 1673 O O . THR B 1 11 ? -1.468 16.052 37.448 1.00 13.92 8 THR B O 1
ATOM 1677 N N . GLY B 1 12 ? -1.179 13.861 37.007 1.00 14.00 9 GLY B N 1
ATOM 1678 C CA . GLY B 1 12 ? 0.281 13.969 37.013 1.00 13.97 9 GLY B CA 1
ATOM 1679 C C . GLY B 1 12 ? 0.854 12.631 37.473 1.00 15.54 9 GLY B C 1
ATOM 1680 O O . GLY B 1 12 ? 0.172 11.831 38.111 1.00 13.45 9 GLY B O 1
ATOM 1681 N N . THR B 1 13 ? 2.120 12.401 37.129 1.00 14.88 10 THR B N 1
ATOM 1682 C CA . THR B 1 13 ? 2.803 11.136 37.448 1.00 17.14 10 THR B CA 1
ATOM 1683 C C . THR B 1 13 ? 2.971 10.977 38.976 1.00 16.44 10 THR B C 1
ATOM 1684 O O . THR B 1 13 ? 2.911 11.962 39.756 1.00 16.67 10 THR B O 1
ATOM 1688 N N . PRO B 1 14 ? 3.079 9.724 39.445 1.00 17.05 11 PRO B N 1
ATOM 1689 C CA . PRO B 1 14 ? 3.357 9.526 40.866 1.00 17.59 11 PRO B CA 1
ATOM 1690 C C . PRO B 1 14 ? 4.597 10.310 41.246 1.00 18.05 11 PRO B C 1
ATOM 1691 O O . PRO B 1 14 ? 5.568 10.301 40.476 1.00 19.26 11 PRO B O 1
ATOM 1695 N N . GLY B 1 15 ? 4.547 10.970 42.398 1.00 18.88 12 GLY B N 1
ATOM 1696 C CA . GLY B 1 15 ? 5.667 11.792 42.858 1.00 20.37 12 GLY B CA 1
ATOM 1697 C C . GLY B 1 15 ? 5.685 13.214 42.279 1.00 20.18 12 GLY B C 1
ATOM 1698 O O . GLY B 1 15 ? 6.553 14.013 42.629 1.00 20.79 12 GLY B O 1
ATOM 1699 N N . SER B 1 16 ? 4.726 13.550 41.408 1.00 19.12 13 SER B N 1
ATOM 1700 C CA . SER B 1 16 ? 4.685 14.904 40.845 1.00 18.43 13 SER B CA 1
ATOM 1701 C C . SER B 1 16 ? 4.190 15.939 41.867 1.00 17.72 13 SER B C 1
ATOM 1702 O O . SER B 1 16 ? 4.369 17.145 41.651 1.00 17.42 13 SER B O 1
ATOM 1705 N N . GLY B 1 17 ? 3.536 15.509 42.953 1.00 16.98 14 GLY B N 1
ATOM 1706 C CA . GLY B 1 17 ? 2.990 16.460 43.914 1.00 16.81 14 GLY B CA 1
ATOM 1707 C C . GLY B 1 17 ? 1.481 16.706 43.904 1.00 16.18 14 GLY B C 1
ATOM 1708 O O . GLY B 1 17 ? 0.998 17.743 44.410 1.00 15.20 14 GLY B O 1
ATOM 1709 N N . LYS B 1 18 ? 0.715 15.738 43.407 1.00 15.84 15 LYS B N 1
ATOM 1710 C CA . LYS B 1 18 ? -0.749 15.897 43.428 1.00 16.17 15 LYS B CA 1
ATOM 1711 C C . LYS B 1 18 ? -1.301 15.967 44.850 1.00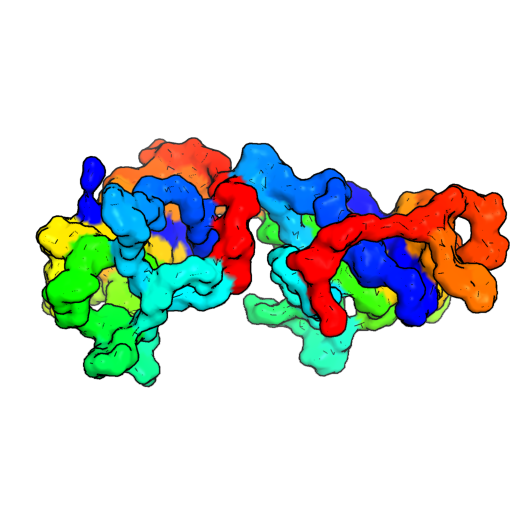 17.11 15 LYS B C 1
ATOM 1712 O O . LYS B 1 18 ? -2.135 16.820 45.145 1.00 16.73 15 LYS B O 1
ATOM 1718 N N . THR B 1 19 ? -0.870 15.062 45.735 1.00 17.60 16 THR B N 1
ATOM 1719 C CA . THR B 1 19 ? -1.405 15.086 47.100 1.00 19.06 16 THR B CA 1
ATOM 1720 C C . THR B 1 19 ? -1.047 16.351 47.861 1.00 18.89 16 THR B C 1
ATOM 1721 O O . THR B 1 19 ? -1.903 16.946 48.487 1.00 18.00 16 THR B O 1
ATOM 1725 N N . LEU B 1 20 ? 0.204 16.771 47.773 1.00 19.23 17 LEU B N 1
ATOM 1726 C CA . LEU B 1 20 ? 0.626 18.009 48.426 1.00 20.63 17 LEU B CA 1
ATOM 1727 C C . LEU B 1 20 ? -0.102 19.219 47.871 1.00 21.12 17 LEU B C 1
ATOM 1728 O O . LEU B 1 20 ? -0.519 20.069 48.627 1.00 20.47 17 LEU B O 1
ATOM 1733 N N . LYS B 1 21 ? -0.310 19.278 46.557 1.00 19.90 18 LYS B N 1
ATOM 1734 C CA . LYS B 1 21 ? -1.170 20.338 46.000 1.00 20.53 18 LYS B CA 1
ATOM 1735 C C . LYS B 1 21 ? -2.588 20.296 46.571 1.00 19.80 18 LYS B C 1
ATOM 1736 O O . LYS B 1 21 ? -3.146 21.347 46.927 1.00 20.17 18 LYS B O 1
ATOM 1750 N N . VAL B 1 23 ? -3.528 19.082 49.494 1.00 21.95 20 VAL B N 1
ATOM 1751 C CA . VAL B 1 23 ? -3.445 19.500 50.912 1.00 23.22 20 VAL B CA 1
ATOM 1752 C C . VAL B 1 23 ? -3.262 21.019 51.022 1.00 23.10 20 VAL B C 1
ATOM 1753 O O . VAL B 1 23 ? -3.891 21.674 51.864 1.00 23.39 20 VAL B O 1
ATOM 1757 N N . SER B 1 24 ? -2.434 21.573 50.152 1.00 23.69 21 SER B N 1
ATOM 1758 C CA . SER B 1 24 ? -2.274 23.026 50.046 1.00 23.58 21 SER B CA 1
ATOM 1759 C C . SER B 1 24 ? -3.606 23.750 49.800 1.00 24.62 21 SER B C 1
ATOM 1760 O O . SER B 1 24 ? -3.879 24.770 50.420 1.00 23.23 21 SER B O 1
ATOM 1779 N N . ALA B 1 27 ? -5.657 23.685 52.914 1.00 28.21 24 ALA B N 1
ATOM 1780 C CA . ALA B 1 27 ? -5.093 24.605 53.899 1.00 29.29 24 ALA B CA 1
ATOM 1781 C C . ALA B 1 27 ? -5.451 26.047 53.612 1.00 29.45 24 ALA B C 1
ATOM 1782 O O . ALA B 1 27 ? -5.432 26.881 54.515 1.00 29.52 24 ALA B O 1
ATOM 1784 N N . ASN B 1 28 ? -5.790 26.336 52.358 1.00 29.29 25 ASN B N 1
ATOM 1785 C CA A ASN B 1 28 ? -5.930 27.703 51.878 0.60 29.70 25 ASN B CA 1
ATOM 1786 C CA B ASN B 1 28 ? -5.941 27.723 51.936 0.40 29.69 25 ASN B CA 1
ATOM 1787 C C . ASN B 1 28 ? -7.310 28.115 51.409 1.00 29.46 25 ASN B C 1
ATOM 1788 O O . ASN B 1 28 ? -7.734 29.243 51.627 1.00 30.00 25 ASN B O 1
ATOM 1797 N N . ASP B 1 29 ? -8.002 27.201 50.741 1.00 29.00 26 ASP B N 1
ATOM 1798 C CA . ASP B 1 29 ? -9.211 27.565 50.013 1.00 28.51 26 ASP B CA 1
ATOM 1799 C C . ASP B 1 29 ? -10.450 27.756 50.890 1.00 27.65 26 ASP B C 1
ATOM 1800 O O . ASP B 1 29 ? -10.623 27.060 51.893 1.00 26.09 26 ASP B O 1
ATOM 1805 N N A GLU B 1 30 ? -11.301 28.677 50.451 0.50 27.77 27 GLU B N 1
ATOM 1806 N N B GLU B 1 30 ? -11.311 28.687 50.492 0.50 28.01 27 GLU B N 1
ATOM 1807 C CA A GLU B 1 30 ? -12.532 29.074 51.154 0.50 28.01 27 GLU B CA 1
ATOM 1808 C CA B GLU B 1 30 ? -12.499 29.036 51.293 0.50 28.47 27 GLU B CA 1
ATOM 1809 C C A GLU B 1 30 ? -13.463 27.922 51.530 0.50 27.79 27 GLU B C 1
ATOM 1810 C C B GLU B 1 30 ? -13.424 27.858 51.589 0.50 28.01 27 GLU B C 1
ATOM 1811 O O A GLU B 1 30 ? -13.984 27.889 52.635 0.50 26.93 27 GLU B O 1
ATOM 1812 O O B GLU B 1 30 ? -13.899 27.740 52.708 0.50 27.07 27 GLU B O 1
ATOM 1831 N N . PHE B 1 32 ? -12.952 24.971 52.451 1.00 24.58 29 PHE B N 1
ATOM 1832 C CA . PHE B 1 32 ? -12.488 24.181 53.597 1.00 23.62 29 PHE B CA 1
ATOM 1833 C C . PHE B 1 32 ? -12.489 24.911 54.960 1.00 23.29 29 PHE B C 1
ATOM 1834 O O . PHE B 1 32 ? -12.167 24.314 55.973 1.00 23.26 29 PHE B O 1
ATOM 1842 N N . LYS B 1 33 ? -12.820 26.205 54.968 1.00 21.42 30 LYS B N 1
ATOM 1843 C CA . LYS B 1 33 ? -12.783 26.995 56.197 1.00 22.00 30 LYS B CA 1
ATOM 1844 C C . LYS B 1 33 ? -14.110 26.813 56.950 1.00 21.27 30 LYS B C 1
ATOM 1845 O O . LYS B 1 33 ? -15.106 26.407 56.349 1.00 20.87 30 LYS B O 1
ATOM 1851 N N . PRO B 1 34 ? -14.109 27.086 58.263 1.00 21.94 31 PRO B N 1
ATOM 1852 C CA . PRO B 1 34 ? -15.382 27.017 58.992 1.00 20.54 31 PRO B CA 1
ATOM 1853 C C . PRO B 1 34 ? -16.404 28.018 58.463 1.00 19.55 31 PRO B C 1
ATOM 1854 O O . PRO B 1 34 ? -16.040 29.130 58.060 1.00 20.12 31 PRO B O 1
ATOM 1858 N N . ASP B 1 35 ? -17.674 27.642 58.466 1.00 19.17 32 ASP B N 1
ATOM 1859 C CA . ASP B 1 35 ? -18.711 28.530 57.950 1.00 19.67 32 ASP B CA 1
ATOM 1860 C C . ASP B 1 35 ? -19.135 29.594 59.004 1.00 19.44 32 ASP B C 1
ATOM 1861 O O . ASP B 1 35 ? -18.478 29.765 60.048 1.00 17.71 32 ASP B O 1
ATOM 1866 N N . GLU B 1 36 ? -20.238 30.291 58.744 1.00 18.05 33 GLU B N 1
ATOM 1867 C CA . GLU B 1 36 ? -20.689 31.315 59.673 1.00 18.77 33 GLU B CA 1
ATOM 1868 C C . GLU B 1 36 ? -21.096 30.772 61.057 1.00 16.80 33 GLU B C 1
ATOM 1869 O O . GLU B 1 36 ? -21.300 31.590 61.972 1.00 16.48 33 GLU B O 1
ATOM 1875 N N . ASN B 1 37 ? -21.241 29.441 61.188 1.00 14.88 34 ASN B N 1
ATOM 1876 C CA . ASN B 1 37 ? -21.590 28.759 62.439 1.00 15.14 34 ASN B CA 1
ATOM 1877 C C . ASN B 1 37 ? -20.431 27.999 63.104 1.00 15.37 34 ASN B C 1
ATOM 1878 O O . ASN B 1 37 ? -20.631 27.266 64.081 1.00 15.37 34 ASN B O 1
ATOM 1883 N N . GLY B 1 38 ? -19.225 28.260 62.620 1.00 15.86 35 GLY B N 1
ATOM 1884 C CA . GLY B 1 38 ? -17.994 27.600 63.066 1.00 17.02 35 GLY B CA 1
ATOM 1885 C C . GLY B 1 38 ? -17.832 26.189 62.565 1.00 18.33 35 GLY B C 1
ATOM 1886 O O . GLY B 1 38 ? -16.962 25.464 63.037 1.00 19.77 35 GLY B O 1
ATOM 1887 N N . ILE B 1 39 ? -18.637 25.798 61.585 1.00 18.55 36 ILE B N 1
ATOM 1888 C CA . ILE B 1 39 ? -18.668 24.417 61.136 1.00 19.45 36 ILE B CA 1
ATOM 1889 C C . ILE B 1 39 ? -17.961 24.192 59.795 1.00 20.08 36 ILE B C 1
ATOM 1890 O O . ILE B 1 39 ? -18.259 24.852 58.800 1.00 18.59 36 ILE B O 1
ATOM 1895 N N . ARG B 1 40 ? -16.999 23.278 59.801 1.00 21.56 37 ARG B N 1
ATOM 1896 C CA . ARG B 1 40 ? -16.334 22.902 58.547 1.00 23.97 37 ARG B CA 1
ATOM 1897 C C . ARG B 1 40 ? -17.098 21.804 57.853 1.00 24.61 37 ARG B C 1
ATOM 1898 O O . ARG B 1 40 ? -17.601 20.868 58.486 1.00 24.90 37 ARG B O 1
ATOM 1906 N N . ARG B 1 41 ? -17.162 21.899 56.541 1.00 24.95 38 ARG B N 1
ATOM 1907 C CA . ARG B 1 41 ? -17.770 20.837 55.748 1.00 25.69 38 ARG B CA 1
ATOM 1908 C C . ARG B 1 41 ? -17.061 19.495 55.990 1.00 25.61 38 ARG B C 1
ATOM 1909 O O . ARG B 1 41 ? -15.833 19.438 56.118 1.00 25.08 38 ARG B O 1
ATOM 1917 N N . LYS B 1 42 ? -17.858 18.443 56.139 1.00 25.65 39 LYS B N 1
ATOM 1918 C CA . LYS B 1 42 ? -17.365 17.097 56.277 1.00 27.09 39 LYS B CA 1
ATOM 1919 C C . LYS B 1 42 ? -16.511 16.741 55.038 1.00 27.21 39 LYS B C 1
ATOM 1920 O O . LYS B 1 42 ? -16.916 17.005 53.914 1.00 27.33 39 LYS B O 1
ATOM 1926 N N . VAL B 1 43 ? -15.349 16.132 55.263 1.00 27.37 40 VAL B N 1
ATOM 1927 C CA . VAL B 1 43 ? -14.443 15.682 54.180 1.00 27.39 40 VAL B CA 1
ATOM 1928 C C . VAL B 1 43 ? -14.353 14.158 54.207 1.00 27.95 40 VAL B C 1
ATOM 1929 O O . VAL B 1 43 ? -14.076 13.563 55.253 1.00 28.90 40 VAL B O 1
ATOM 1933 N N . PHE B 1 44 ? -14.595 13.533 53.059 1.00 28.08 41 PHE B N 1
ATOM 1934 C CA . PHE B 1 44 ? -14.430 12.085 52.902 1.00 27.81 41 PHE B CA 1
ATOM 1935 C C . PHE B 1 44 ? -13.219 11.905 52.010 1.00 27.62 41 PHE B C 1
ATOM 1936 O O . PHE B 1 44 ? -13.156 12.489 50.935 1.00 27.38 41 PHE B O 1
ATOM 1944 N N . THR B 1 45 ? -12.253 11.123 52.463 1.00 28.32 42 THR B N 1
ATOM 1945 C CA . THR B 1 45 ? -11.050 10.894 51.653 1.00 27.88 42 THR B CA 1
ATOM 1946 C C . THR B 1 45 ? -10.377 9.568 51.988 1.00 28.96 42 THR B C 1
ATOM 1947 O O . THR B 1 45 ? -10.440 9.082 53.125 1.00 29.80 42 THR B O 1
ATOM 1951 N N . ASN B 1 46 ? -9.733 9.002 50.974 1.00 28.14 43 ASN B N 1
ATOM 1952 C CA . ASN B 1 46 ? -8.826 7.860 51.151 1.00 27.86 43 ASN B CA 1
ATOM 1953 C C . ASN B 1 46 ? -7.371 8.298 51.304 1.00 27.97 43 ASN B C 1
ATOM 1954 O O . ASN B 1 46 ? -6.480 7.462 51.378 1.00 28.52 43 ASN B O 1
ATOM 1959 N N . ILE B 1 47 ? -7.101 9.600 51.308 1.00 28.63 44 ILE B N 1
ATOM 1960 C CA . ILE B 1 47 ? -5.722 10.056 51.462 1.00 30.84 44 ILE B CA 1
ATOM 1961 C C . ILE B 1 47 ? -5.263 9.698 52.884 1.00 31.90 44 ILE B C 1
ATOM 1962 O O . ILE B 1 47 ? -5.943 10.039 53.807 1.00 31.32 44 ILE B O 1
ATOM 1967 N N . LYS B 1 48 ? -4.129 9.003 53.011 1.00 33.86 45 LYS B N 1
ATOM 1968 C CA . LYS B 1 48 ? -3.564 8.604 54.311 1.00 36.18 45 LYS B CA 1
ATOM 1969 C C . LYS B 1 48 ? -2.558 9.637 54.816 1.00 36.35 45 LYS B C 1
ATOM 1970 O O . LYS B 1 48 ? -2.002 10.400 54.040 1.00 37.54 45 LYS B O 1
ATOM 1976 N N . GLY B 1 49 ? -2.312 9.650 56.113 1.00 37.09 46 GLY B N 1
ATOM 1977 C CA . GLY B 1 49 ? -1.337 10.563 56.693 1.00 38.05 46 GLY B CA 1
ATOM 1978 C C . GLY B 1 49 ? -1.817 12.006 56.715 1.00 38.34 46 GLY B C 1
ATOM 1979 O O . GLY B 1 49 ? -1.024 12.922 56.926 1.00 38.60 46 GLY B O 1
ATOM 1980 N N . LEU B 1 50 ? -3.114 12.201 56.496 1.00 38.88 47 LEU B N 1
ATOM 1981 C CA . LEU B 1 50 ? -3.721 13.533 56.509 1.00 39.55 47 LEU B CA 1
ATOM 1982 C C . LEU B 1 50 ? -4.082 13.930 57.944 1.00 40.39 47 LEU B C 1
ATOM 1983 O O . LEU B 1 50 ? -4.820 13.214 58.631 1.00 40.66 47 LEU B O 1
ATOM 1988 N N . LYS B 1 51 ? -3.543 15.060 58.404 1.00 40.61 48 LYS B N 1
ATOM 1989 C CA . LYS B 1 51 ? -3.699 15.477 59.795 1.00 40.90 48 LYS B CA 1
ATOM 1990 C C . LYS B 1 51 ? -4.940 16.318 60.055 1.00 40.25 48 LYS B C 1
ATOM 1991 O O . LYS B 1 51 ? -5.270 16.577 61.200 1.00 40.48 48 LYS B O 1
ATOM 1997 N N . ILE B 1 52 ? -5.632 16.741 59.006 1.00 39.30 49 ILE B N 1
ATOM 1998 C CA . ILE B 1 52 ? -6.887 17.469 59.195 1.00 38.33 49 ILE B CA 1
ATOM 1999 C C . ILE B 1 52 ? -8.029 16.445 59.301 1.00 37.45 49 ILE B C 1
ATOM 2000 O O . ILE B 1 52 ? -7.974 15.414 58.649 1.00 37.24 49 ILE B O 1
ATOM 2005 N N . PRO B 1 53 ? -9.053 16.716 60.137 1.00 36.47 50 PRO B N 1
ATOM 2006 C CA . PRO B 1 53 ? -10.161 15.773 60.375 1.00 35.31 50 PRO B CA 1
ATOM 2007 C C . PRO B 1 53 ? -10.954 15.448 59.116 1.00 33.72 50 PRO B C 1
ATOM 2008 O O . PRO B 1 53 ? -11.261 16.340 58.327 1.00 33.68 50 PRO B O 1
ATOM 2012 N N . HIS B 1 54 ? -11.283 14.170 58.957 1.00 32.16 51 HIS B N 1
ATOM 2013 C CA . HIS B 1 54 ? -11.957 13.640 57.786 1.00 30.96 51 HIS B CA 1
ATOM 2014 C C . HIS B 1 54 ? -12.413 12.220 58.114 1.00 30.45 51 HIS B C 1
ATOM 2015 O O . HIS B 1 54 ? -12.025 11.648 59.151 1.00 30.94 51 HIS B O 1
ATOM 2022 N N . THR B 1 55 ? -13.221 11.654 57.224 1.00 29.18 52 THR B N 1
ATOM 2023 C CA . THR B 1 55 ? -13.683 10.285 57.335 1.00 29.49 52 THR B CA 1
ATOM 2024 C C . THR B 1 55 ? -12.976 9.503 56.237 1.00 29.48 52 THR B C 1
ATOM 2025 O O . THR B 1 55 ? -12.910 9.952 55.090 1.00 29.33 52 THR B O 1
ATOM 2029 N N . TYR B 1 56 ? -12.438 8.339 56.587 1.00 29.81 53 TYR B N 1
ATOM 2030 C CA . TYR B 1 56 ? -11.799 7.492 55.600 1.00 29.65 53 TYR B CA 1
ATOM 2031 C C . TYR B 1 56 ? -12.868 6.841 54.731 1.00 29.88 53 TYR B C 1
ATOM 2032 O O . TYR B 1 56 ? -13.922 6.445 55.225 1.00 29.57 53 TYR B O 1
ATOM 2041 N N . ILE B 1 57 ? -12.593 6.721 53.434 1.00 30.56 54 ILE B N 1
ATOM 2042 C CA . ILE B 1 57 ? -13.398 5.888 52.530 1.00 30.39 54 ILE B CA 1
ATOM 2043 C C . ILE B 1 57 ? -12.504 4.849 51.820 1.00 30.42 54 ILE B C 1
ATOM 2044 O O . ILE B 1 57 ? -11.404 5.171 51.390 1.00 29.82 54 ILE B O 1
ATOM 2049 N N . GLU B 1 58 ? -12.990 3.611 51.758 1.00 29.38 55 GLU B N 1
ATOM 2050 C CA . GLU B 1 58 ? -12.289 2.487 51.136 1.00 30.62 55 GLU B CA 1
ATOM 2051 C C . GLU B 1 58 ? -12.534 2.472 49.640 1.00 30.01 55 GLU B C 1
ATOM 2052 O O . GLU B 1 58 ? -13.670 2.356 49.204 1.00 30.80 55 GLU B O 1
ATOM 2058 N N . THR B 1 59 ? -11.470 2.571 48.861 1.00 30.52 56 THR B N 1
ATOM 2059 C CA . THR B 1 59 ? -11.590 2.537 47.402 1.00 30.65 56 THR B CA 1
ATOM 2060 C C . THR B 1 59 ? -11.277 1.191 46.738 1.00 31.76 56 THR B C 1
ATOM 2061 O O . THR B 1 59 ? -11.534 1.038 45.548 1.00 31.28 56 THR B O 1
ATOM 2065 N N . ASP B 1 60 ? -10.727 0.230 47.486 1.00 32.32 57 ASP B N 1
ATOM 2066 C CA . ASP B 1 60 ? -10.443 -1.088 46.927 1.00 35.13 57 ASP B CA 1
ATOM 2067 C C . ASP B 1 60 ? -11.671 -1.977 47.082 1.00 35.72 57 ASP B C 1
ATOM 2068 O O . ASP B 1 60 ? -11.982 -2.458 48.179 1.00 35.51 57 ASP B O 1
ATOM 2073 N N . ALA B 1 61 ? -12.357 -2.203 45.962 1.00 37.30 58 ALA B N 1
ATOM 2074 C CA . ALA B 1 61 ? -13.600 -2.981 45.952 1.00 38.46 58 ALA B CA 1
ATOM 2075 C C . ALA B 1 61 ? -13.405 -4.427 46.401 1.00 39.27 58 ALA B C 1
ATOM 2076 O O . ALA B 1 61 ? -14.375 -5.137 46.681 1.00 39.19 58 ALA B O 1
ATOM 2078 N N . LYS B 1 62 ? -12.150 -4.856 46.497 1.00 40.09 59 LYS B N 1
ATOM 2079 C CA . LYS B 1 62 ? -11.839 -6.206 46.973 1.00 40.58 59 LYS B CA 1
ATOM 2080 C C . LYS B 1 62 ? -11.614 -6.279 48.488 1.00 41.04 59 LYS B C 1
ATOM 2081 O O . LYS B 1 62 ? -11.570 -7.379 49.066 1.00 40.64 59 LYS B O 1
ATOM 2087 N N . LYS B 1 63 ? -11.484 -5.117 49.128 1.00 41.00 60 LYS B N 1
ATOM 2088 C CA . LYS B 1 63 ? -11.444 -5.040 50.593 1.00 41.21 60 LYS B CA 1
ATOM 2089 C C . LYS B 1 63 ? -12.812 -4.662 51.153 1.00 41.21 60 LYS B C 1
ATOM 2090 O O . LYS B 1 63 ? -13.241 -5.213 52.168 1.00 40.80 60 LYS B O 1
ATOM 2096 N N . LEU B 1 64 ? -13.495 -3.735 50.481 1.00 40.71 61 LEU B N 1
ATOM 2097 C CA . LEU B 1 64 ? -14.837 -3.309 50.868 1.00 41.02 61 LEU B CA 1
ATOM 2098 C C . LEU B 1 64 ? -15.669 -2.943 49.632 1.00 41.06 61 LEU B C 1
ATOM 2099 O O . LEU B 1 64 ? -15.651 -1.785 49.198 1.00 41.63 61 LEU B O 1
ATOM 2104 N N . PRO B 1 65 ? -16.392 -3.922 49.051 1.00 41.19 62 PRO B N 1
ATOM 2105 C CA . PRO B 1 65 ? -17.241 -3.647 47.876 1.00 41.28 62 PRO B CA 1
ATOM 2106 C C . PRO B 1 65 ? -18.521 -2.878 48.204 1.00 41.59 62 PRO B C 1
ATOM 2107 O O . PRO B 1 65 ? -19.153 -2.286 47.316 1.00 41.66 62 PRO B O 1
ATOM 2111 N N . LYS B 1 66 ? -18.877 -2.880 49.485 1.00 41.83 63 LYS B N 1
ATOM 2112 C CA . LYS B 1 66 ? -20.162 -2.414 49.940 1.00 42.64 63 LYS B CA 1
ATOM 2113 C C . LYS B 1 66 ? -19.930 -1.745 51.275 1.00 42.89 63 LYS B C 1
ATOM 2114 O O . LYS B 1 66 ? -19.111 -2.451 52.167 1.00 42.81 63 LYS B O 1
ATOM 2120 N N . SER B 1 67 ? -20.587 -0.334 51.396 1.00 43.61 64 SER B N 1
ATOM 2121 C CA . SER B 1 67 ? -20.510 0.229 52.748 1.00 44.28 64 SER B CA 1
ATOM 2122 C C . SER B 1 67 ? -21.377 -0.654 53.669 1.00 44.59 64 SER B C 1
ATOM 2123 O O . SER B 1 67 ? -22.112 -1.553 53.217 1.00 45.52 64 SER B O 1
ATOM 2126 N N . THR B 1 68 ? -21.275 -0.378 54.978 1.00 45.63 65 THR B N 1
ATOM 2127 C CA . THR B 1 68 ? -22.184 -0.922 56.003 1.00 46.13 65 THR B CA 1
ATOM 2128 C C . THR B 1 68 ? -22.769 0.348 56.711 1.00 45.96 65 THR B C 1
ATOM 2129 O O . THR B 1 68 ? -22.532 1.472 56.231 1.00 46.06 65 THR B O 1
ATOM 2133 N N . ASP B 1 69 ? -23.527 0.232 57.820 1.00 46.18 66 ASP B N 1
ATOM 2134 C CA . ASP B 1 69 ? -23.689 1.489 58.628 1.00 45.84 66 ASP B CA 1
ATOM 2135 C C . ASP B 1 69 ? -22.581 1.732 59.705 1.00 45.49 66 ASP B C 1
ATOM 2136 O O . ASP B 1 69 ? -22.749 2.547 60.735 1.00 45.12 66 ASP B O 1
ATOM 2141 N N . GLU B 1 70 ? -21.450 0.994 59.410 1.00 44.88 67 GLU B N 1
ATOM 2142 C CA . GLU B 1 70 ? -20.165 1.221 60.079 1.00 44.19 67 GLU B CA 1
ATOM 2143 C C . GLU B 1 70 ? -19.109 1.830 59.099 1.00 43.49 67 GLU B C 1
ATOM 2144 O O . GLU B 1 70 ? -18.953 3.059 59.047 1.00 44.02 67 GLU B O 1
ATOM 2150 N N . GLN B 1 71 ? -18.407 0.982 58.333 1.00 42.25 68 GLN B N 1
ATOM 2151 C CA . GLN B 1 71 ? -17.306 1.443 57.436 1.00 41.67 68 GLN B CA 1
ATOM 2152 C C . GLN B 1 71 ? -17.787 1.817 56.049 1.00 39.81 68 GLN B C 1
ATOM 2153 O O . GLN B 1 71 ? -18.644 1.137 55.465 1.00 39.33 68 GLN B O 1
ATOM 2159 N N . LEU B 1 72 ? -17.190 2.871 55.496 1.00 37.50 69 LEU B N 1
ATOM 2160 C CA . LEU B 1 72 ? -17.624 3.363 54.217 1.00 36.21 69 LEU B CA 1
ATOM 2161 C C . LEU B 1 72 ? -16.738 2.849 53.107 1.00 35.10 69 LEU B C 1
ATOM 2162 O O . LEU B 1 72 ? -15.513 2.869 53.213 1.00 33.89 69 LEU B O 1
ATOM 2167 N N . SER B 1 73 ? -17.405 2.396 52.057 1.00 34.39 70 SER B N 1
ATOM 2168 C CA . SER B 1 73 ? -16.770 2.039 50.805 1.00 33.74 70 SER B CA 1
ATOM 2169 C C . SER B 1 73 ? -17.094 3.151 49.834 1.00 33.45 70 SER B C 1
ATOM 2170 O O . SER B 1 73 ? -18.217 3.682 49.845 1.00 34.24 70 SER B O 1
ATOM 2173 N N . ALA B 1 74 ? -16.121 3.499 48.997 1.00 32.17 71 ALA B N 1
ATOM 2174 C CA . ALA B 1 74 ? -16.320 4.552 48.002 1.00 31.44 71 ALA B CA 1
ATOM 2175 C C . ALA B 1 74 ? -17.285 4.036 46.944 1.00 31.55 71 ALA B C 1
ATOM 2176 O O . ALA B 1 74 ? -17.906 4.819 46.241 1.00 32.01 71 ALA B O 1
ATOM 2178 N N . HIS B 1 75 ? -17.395 2.711 46.835 1.00 31.51 72 HIS B N 1
ATOM 2179 C CA . HIS B 1 75 ? -18.158 2.054 45.764 1.00 31.94 72 HIS B CA 1
ATOM 2180 C C . HIS B 1 75 ? -19.671 2.156 45.882 1.00 32.76 72 HIS B C 1
ATOM 2181 O O . HIS B 1 75 ? -20.390 1.949 44.895 1.00 33.09 72 HIS B O 1
ATOM 2188 N N . ASP B 1 76 ? -20.163 2.493 47.078 1.00 32.14 73 ASP B N 1
ATOM 2189 C CA . ASP B 1 76 ? -21.581 2.767 47.199 1.00 32.48 73 ASP B CA 1
ATOM 2190 C C . ASP B 1 76 ? -21.800 4.162 47.792 1.00 32.77 73 ASP B C 1
ATOM 2191 O O . ASP B 1 76 ? -22.720 4.397 48.560 1.00 31.88 73 ASP B O 1
ATOM 2204 N N . TYR B 1 78 ? -22.928 6.477 46.135 1.00 33.21 75 TYR B N 1
ATOM 2205 C CA . TYR B 1 78 ? -24.233 6.890 45.610 1.00 33.95 75 TYR B CA 1
ATOM 2206 C C . TYR B 1 78 ? -25.369 6.738 46.638 1.00 34.60 75 TYR B C 1
ATOM 2207 O O . TYR B 1 78 ? -26.376 7.435 46.558 1.00 34.48 75 TYR B O 1
ATOM 2216 N N . GLU B 1 79 ? -25.185 5.832 47.596 1.00 35.16 76 GLU B N 1
ATOM 2217 C CA . GLU B 1 79 ? -26.145 5.607 48.671 1.00 36.02 76 GLU B CA 1
ATOM 2218 C C . GLU B 1 79 ? -25.887 6.538 49.864 1.00 35.25 76 GLU B C 1
ATOM 2219 O O . GLU B 1 79 ? -26.705 7.424 50.127 1.00 35.71 76 GLU B O 1
ATOM 2225 N N . TRP B 1 80 ? -24.754 6.374 50.552 1.00 33.96 77 TRP B N 1
ATOM 2226 C CA . TRP B 1 80 ? -24.509 7.143 51.783 1.00 32.64 77 TRP B CA 1
ATOM 2227 C C . TRP B 1 80 ? -24.322 8.636 51.604 1.00 33.12 77 TRP B C 1
ATOM 2228 O O . TRP B 1 80 ? -24.655 9.392 52.511 1.00 32.89 77 TRP B O 1
ATOM 2239 N N . ILE B 1 81 ? -23.801 9.076 50.452 1.00 33.23 78 ILE B N 1
ATOM 2240 C CA . ILE B 1 81 ? -23.646 10.525 50.194 1.00 34.02 78 ILE B CA 1
ATOM 2241 C C . ILE B 1 81 ? -24.995 11.266 50.234 1.00 34.39 78 ILE B C 1
ATOM 2242 O O . ILE B 1 81 ? -25.015 12.498 50.359 1.00 33.38 78 ILE B O 1
ATOM 2247 N N . LYS B 1 82 ? -26.107 10.510 50.142 1.00 34.15 79 LYS B N 1
ATOM 2248 C CA . LYS B 1 82 ? -27.460 11.096 50.168 1.00 35.61 79 LYS B CA 1
ATOM 2249 C C . LYS B 1 82 ? -28.035 11.237 51.583 1.00 35.49 79 LYS B C 1
ATOM 2250 O O . LYS B 1 82 ? -29.115 11.844 51.753 1.00 36.25 79 LYS B O 1
ATOM 2256 N N . LYS B 1 83 ? -27.343 10.646 52.589 1.00 35.57 80 LYS B N 1
ATOM 2257 C CA . LYS B 1 83 ? -27.839 10.735 53.967 1.00 35.32 80 LYS B CA 1
ATOM 2258 C C . LYS B 1 83 ? -27.857 12.219 54.413 1.00 34.88 80 LYS B C 1
ATOM 2259 O O . LYS B 1 83 ? -26.913 12.981 54.097 1.00 35.02 80 LYS B O 1
ATOM 2265 N N . PRO B 1 84 ? -28.929 12.637 55.143 1.00 34.79 81 PRO B N 1
ATOM 2266 C CA . PRO B 1 84 ? -29.095 14.068 55.542 1.00 34.38 81 PRO B CA 1
ATOM 2267 C C . PRO B 1 84 ? -27.808 14.612 56.162 1.00 34.02 81 PRO B C 1
ATOM 2268 O O . PRO B 1 84 ? -27.242 15.717 55.617 1.00 33.46 81 PRO B O 1
ATOM 2272 N N . GLU B 1 85 ? -27.165 13.811 57.123 1.00 34.29 82 GLU B N 1
ATOM 2273 C CA . GLU B 1 85 ? -25.917 14.235 57.729 1.00 34.39 82 GLU B CA 1
ATOM 2274 C C . GLU B 1 85 ? -24.744 14.404 56.732 1.00 32.95 82 GLU B C 1
ATOM 2275 O O . GLU B 1 85 ? -23.705 15.012 57.083 1.00 32.93 82 GLU B O 1
ATOM 2281 N N . ASN B 1 86 ? -24.887 13.911 55.501 1.00 32.28 83 ASN B N 1
ATOM 2282 C CA . ASN B 1 86 ? -23.770 13.978 54.511 1.00 31.60 83 ASN B CA 1
ATOM 2283 C C . ASN B 1 86 ? -23.900 14.977 53.336 1.00 31.42 83 ASN B C 1
ATOM 2284 O O . ASN B 1 86 ? -22.940 15.188 52.558 1.00 31.91 83 ASN B O 1
ATOM 2289 N N . ILE B 1 87 ? -25.076 15.597 53.180 1.00 31.16 84 ILE B N 1
ATOM 2290 C CA . ILE B 1 87 ? -25.188 16.657 52.162 1.00 30.77 84 ILE B CA 1
ATOM 2291 C C . ILE B 1 87 ? -24.247 17.818 52.504 1.00 29.88 84 ILE B C 1
ATOM 2292 O O . ILE B 1 87 ? -23.931 18.059 53.672 1.00 28.10 84 ILE B O 1
ATOM 2297 N N . GLY B 1 88 ? -23.756 18.471 51.450 1.00 29.25 85 GLY B N 1
ATOM 2298 C CA . GLY B 1 88 ? -22.829 19.580 51.560 1.00 28.50 85 GLY B CA 1
ATOM 2299 C C . GLY B 1 88 ? -21.414 19.139 51.871 1.00 28.46 85 GLY B C 1
ATOM 2300 O O . GLY B 1 88 ? -20.607 19.958 52.254 1.00 27.67 85 GLY B O 1
ATOM 2301 N N . SER B 1 89 ? -21.113 17.840 51.751 1.00 28.31 86 SER B N 1
ATOM 2302 C CA . SER B 1 89 ? -19.761 17.367 52.057 1.00 28.21 86 SER B CA 1
ATOM 2303 C C . SER B 1 89 ? -18.742 17.559 50.896 1.00 27.83 86 SER B C 1
A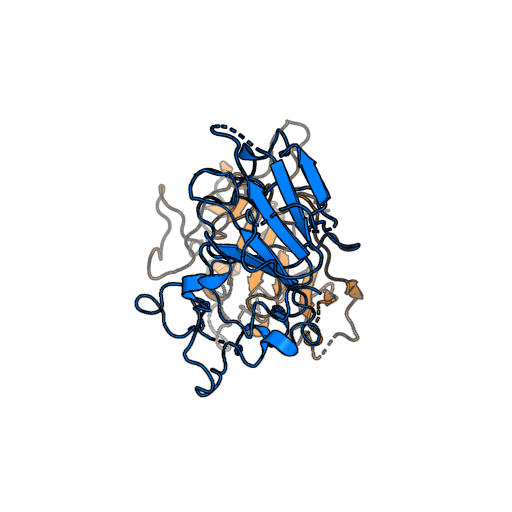TOM 2304 O O . SER B 1 89 ? -19.084 18.038 49.814 1.00 26.98 86 SER B O 1
ATOM 2307 N N . ILE B 1 90 ? -17.499 17.205 51.172 1.00 26.00 87 ILE B N 1
ATOM 2308 C CA . ILE B 1 90 ? -16.429 17.323 50.207 1.00 25.86 87 ILE B CA 1
ATOM 2309 C C . ILE B 1 90 ? -15.853 15.928 50.132 1.00 25.59 87 ILE B C 1
ATOM 2310 O O . ILE B 1 90 ? -15.595 15.273 51.166 1.00 26.80 87 ILE B O 1
ATOM 2315 N N . VAL B 1 91 ? -15.703 15.451 48.903 1.00 25.95 88 VAL B N 1
ATOM 2316 C CA . VAL B 1 91 ? -15.164 14.114 48.662 1.00 26.24 88 VAL B CA 1
ATOM 2317 C C . VAL B 1 91 ? -13.825 14.258 47.896 1.00 25.49 88 VAL B C 1
ATOM 2318 O O . VAL B 1 91 ? -13.770 14.895 46.844 1.00 25.26 88 VAL B O 1
ATOM 2322 N N . ILE B 1 92 ? -12.768 13.616 48.399 1.00 25.20 89 ILE B N 1
ATOM 2323 C CA . ILE B 1 92 ? -11.434 13.712 47.776 1.00 24.76 89 ILE B CA 1
ATOM 2324 C C . ILE B 1 92 ? -10.931 12.281 47.549 1.00 25.57 89 ILE B C 1
ATOM 2325 O O . ILE B 1 92 ? -10.632 11.556 48.512 1.00 23.96 89 ILE B O 1
ATOM 2330 N N . VAL B 1 93 ? -10.838 11.888 46.285 1.00 25.62 90 VAL B N 1
ATOM 2331 C CA . VAL B 1 93 ? -10.500 10.511 45.933 1.00 25.08 90 VAL B CA 1
ATOM 2332 C C . VAL B 1 93 ? -9.139 10.453 45.231 1.00 25.94 90 VAL B C 1
ATOM 2333 O O . VAL B 1 93 ? -8.972 10.888 44.085 1.00 25.31 90 VAL B O 1
ATOM 2337 N N . ASP B 1 94 ? -8.159 9.929 45.956 1.00 26.48 91 ASP B N 1
ATOM 2338 C CA . ASP B 1 94 ? -6.864 9.670 45.376 1.00 27.14 91 ASP B CA 1
ATOM 2339 C C . ASP B 1 94 ? -6.907 8.358 44.577 1.00 27.20 91 ASP B C 1
ATOM 2340 O O . ASP B 1 94 ? -7.555 7.361 44.991 1.00 26.49 91 ASP B O 1
ATOM 2345 N N . GLU B 1 95 ? -6.192 8.359 43.451 1.00 25.24 92 GLU B N 1
AT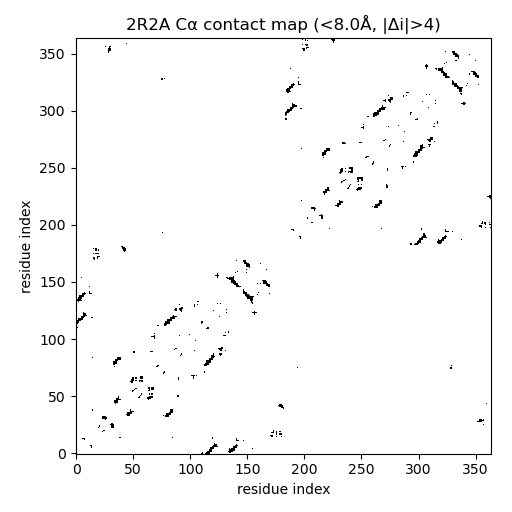OM 2346 C CA . GLU B 1 95 ? -6.170 7.245 42.512 1.00 26.67 92 GLU B CA 1
ATOM 2347 C C . GLU B 1 95 ? -7.605 6.854 42.148 1.00 26.07 92 GLU B C 1
ATOM 2348 O O . GLU B 1 95 ? -8.016 5.704 42.288 1.00 25.95 92 GLU B O 1
ATOM 2354 N N . ALA B 1 96 ? -8.343 7.847 41.650 1.00 24.50 93 ALA B N 1
ATOM 2355 C CA . ALA B 1 96 ? -9.781 7.743 41.481 1.00 25.73 93 ALA B CA 1
ATOM 2356 C C . ALA B 1 96 ? -10.237 6.691 40.460 1.00 25.08 93 ALA B C 1
ATOM 2357 O O . ALA B 1 96 ? -11.404 6.329 40.483 1.00 27.18 93 ALA B O 1
ATOM 2359 N N . GLN B 1 97 ? -9.315 6.171 39.629 1.00 24.25 94 GLN B N 1
ATOM 2360 C CA . GLN B 1 97 ? -9.623 5.102 38.663 1.00 24.62 94 GLN B CA 1
ATOM 2361 C C . GLN B 1 97 ? -10.050 3.806 39.401 1.00 24.70 94 GLN B C 1
ATOM 2362 O O . GLN B 1 97 ? -10.634 2.904 38.823 1.00 24.72 94 GLN B O 1
ATOM 2368 N N . ASP B 1 98 ? -9.783 3.749 40.696 1.00 25.83 95 ASP B N 1
ATOM 2369 C CA . ASP B 1 98 ? -10.160 2.590 41.501 1.00 26.86 95 ASP B CA 1
ATOM 2370 C C . ASP B 1 98 ? -11.663 2.584 41.769 1.00 27.15 95 ASP B C 1
ATOM 2371 O O . ASP B 1 98 ? -12.259 1.522 42.070 1.00 26.41 95 ASP B O 1
ATOM 2376 N N . VAL B 1 99 ? -12.261 3.770 41.631 1.00 26.76 96 VAL B N 1
ATOM 2377 C CA . VAL B 1 99 ? -13.663 4.030 41.937 1.00 27.05 96 VAL B CA 1
ATOM 2378 C C . VAL B 1 99 ? -14.450 4.234 40.640 1.00 26.70 96 VAL B C 1
ATOM 2379 O O . VAL B 1 99 ? -15.495 3.605 40.445 1.00 27.88 96 VAL B O 1
ATOM 2383 N N . TRP B 1 100 ? -13.904 5.037 39.735 1.00 25.59 97 TRP B N 1
ATOM 2384 C CA . TRP B 1 100 ? -14.556 5.442 38.499 1.00 26.38 97 TRP B CA 1
ATOM 2385 C C . TRP B 1 100 ? -13.635 5.213 37.282 1.00 25.22 97 TRP B C 1
ATOM 2386 O O . TRP B 1 100 ? -13.167 6.172 36.613 1.00 25.76 97 TRP B O 1
ATOM 2397 N N . PRO B 1 101 ? -13.367 3.934 36.982 1.00 25.19 98 PRO B N 1
ATOM 2398 C CA . PRO B 1 101 ? -12.420 3.660 35.917 1.00 24.69 98 PRO B CA 1
ATOM 2399 C C . PRO B 1 101 ? -13.051 3.915 34.557 1.00 24.48 98 PRO B C 1
ATOM 2400 O O . PRO B 1 101 ? -14.293 3.925 34.470 1.00 24.29 98 PRO B O 1
ATOM 2404 N N . ALA B 1 102 ? -12.221 4.106 33.533 1.00 25.06 99 ALA B N 1
ATOM 2405 C CA . ALA B 1 102 ? -12.682 4.108 32.148 1.00 26.53 99 ALA B CA 1
ATOM 2406 C C . ALA B 1 102 ? -13.529 2.836 31.878 1.00 28.29 99 ALA B C 1
ATOM 2407 O O . ALA B 1 102 ? -13.161 1.724 32.298 1.00 26.70 99 ALA B O 1
ATOM 2409 N N . ARG B 1 103 ? -14.662 3.017 31.198 1.00 30.06 100 ARG B N 1
ATOM 2410 C CA . ARG B 1 103 ? -15.570 1.919 30.895 1.00 32.53 100 ARG B CA 1
ATOM 2411 C C . ARG B 1 103 ? -15.662 1.627 29.414 1.00 34.27 100 ARG B C 1
ATOM 2412 O O . ARG B 1 103 ? -15.393 2.498 28.586 1.00 34.85 100 ARG B O 1
ATOM 2420 N N . SER B 1 104 ? -16.061 0.402 29.080 1.00 36.53 101 SER B N 1
ATOM 2421 C CA . SER B 1 104 ? -16.209 -0.003 27.684 1.00 39.24 101 SER B CA 1
ATOM 2422 C C . SER B 1 104 ? -17.341 0.738 26.954 1.00 40.44 101 SER B C 1
ATOM 2423 O O . SER B 1 104 ? -18.158 1.438 27.571 1.00 40.65 101 SER B O 1
ATOM 2426 N N . ALA B 1 105 ? -17.394 0.538 25.637 1.00 42.14 102 ALA B N 1
ATOM 2427 C CA . ALA B 1 105 ? -18.354 1.207 24.747 1.00 43.24 102 ALA B CA 1
ATOM 2428 C C . ALA B 1 105 ? -19.780 0.661 24.855 1.00 43.98 102 ALA B C 1
ATOM 2429 O O . ALA B 1 105 ? -20.025 -0.522 24.591 1.00 44.16 102 ALA B O 1
ATOM 2431 N N . GLY B 1 106 ? -20.713 1.535 25.244 1.00 44.56 103 GLY B N 1
ATOM 2432 C CA . GLY B 1 106 ? -22.135 1.188 25.286 1.00 45.04 103 GLY B CA 1
ATOM 2433 C C . GLY B 1 106 ? -22.524 0.337 26.480 1.00 45.31 103 GLY B C 1
ATOM 2434 O O . GLY B 1 106 ? -23.587 -0.282 26.493 1.00 45.08 103 GLY B O 1
ATOM 2435 N N . SER B 1 107 ? -21.649 0.301 27.481 1.00 45.44 104 SER B N 1
ATOM 2436 C CA . SER B 1 107 ? -21.942 -0.381 28.726 1.00 45.73 104 SER B CA 1
ATOM 2437 C C . SER B 1 107 ? -22.864 0.501 29.569 1.00 45.68 104 SER B C 1
ATOM 2438 O O . SER B 1 107 ? -22.824 1.729 29.470 1.00 45.56 104 SER B O 1
ATOM 2441 N N . LYS B 1 108 ? -23.706 -0.135 30.379 1.00 45.75 105 LYS B N 1
ATOM 2442 C CA . LYS B 1 108 ? -24.581 0.575 31.298 1.00 45.79 105 LYS B CA 1
ATOM 2443 C C . LYS B 1 108 ? -23.760 1.535 32.158 1.00 45.14 105 LYS B C 1
ATOM 2444 O O . LYS B 1 108 ? -22.633 1.220 32.562 1.00 44.84 105 LYS B O 1
ATOM 2450 N N . ILE B 1 109 ? -24.327 2.714 32.396 1.00 44.31 106 ILE B N 1
ATOM 2451 C CA . ILE B 1 109 ? -23.747 3.695 33.295 1.00 43.48 106 ILE B CA 1
ATOM 2452 C C . ILE B 1 109 ? -24.014 3.188 34.711 1.00 42.54 106 ILE B C 1
ATOM 2453 O O . ILE B 1 109 ? -25.168 3.081 35.121 1.00 42.54 106 ILE B O 1
ATOM 2458 N N . PRO B 1 110 ? -22.945 2.865 35.461 1.00 41.61 107 PRO B N 1
ATOM 2459 C CA . PRO B 1 110 ? -23.092 2.248 36.779 1.00 40.80 107 PRO B CA 1
ATOM 2460 C C . PRO B 1 110 ? -23.769 3.186 37.781 1.00 40.17 107 PRO B C 1
ATOM 2461 O O . PRO B 1 110 ? -23.811 4.404 37.567 1.00 39.28 107 PRO B O 1
ATOM 2465 N N . GLU B 1 111 ? -24.321 2.620 38.855 1.00 39.19 108 GLU B N 1
ATOM 2466 C CA . GLU B 1 111 ? -25.054 3.434 39.817 1.00 38.40 108 GLU B CA 1
ATOM 2467 C C . GLU B 1 111 ? -24.147 4.478 40.489 1.00 37.11 108 GLU B C 1
ATOM 2468 O O . GLU B 1 111 ? -24.566 5.615 40.720 1.00 36.77 108 GLU B O 1
ATOM 2474 N N . ASN B 1 112 ? -22.912 4.080 40.789 1.00 35.78 109 ASN B N 1
ATOM 2475 C CA . ASN B 1 112 ? -21.972 4.964 41.464 1.00 34.67 109 ASN B CA 1
ATOM 2476 C C . ASN B 1 112 ? -21.433 6.064 40.548 1.00 33.85 109 ASN B C 1
ATOM 2477 O O . ASN B 1 112 ? -20.668 6.908 41.000 1.00 33.88 109 ASN B O 1
ATOM 2482 N N . VAL B 1 113 ? -21.857 6.046 39.283 1.00 33.27 110 VAL B N 1
ATOM 2483 C CA . VAL B 1 113 ? -21.542 7.099 38.305 1.00 33.18 110 VAL B CA 1
ATOM 2484 C C . VAL B 1 113 ? -22.779 7.931 37.957 1.00 33.17 110 VAL B C 1
ATOM 2485 O O . VAL B 1 113 ? -22.676 9.146 37.760 1.00 32.70 110 VAL B O 1
ATOM 2489 N N . GLN B 1 114 ? -23.941 7.270 37.885 1.00 33.33 111 GLN B N 1
ATOM 2490 C CA . GLN B 1 114 ? -25.183 7.923 37.485 1.00 33.88 111 GLN B CA 1
ATOM 2491 C C . GLN B 1 114 ? -25.427 9.197 38.296 1.00 33.01 111 GLN B C 1
ATOM 2492 O O . GLN B 1 114 ? -25.715 10.243 37.720 1.00 33.43 111 GLN B O 1
ATOM 2498 N N . TRP B 1 115 ? -25.293 9.094 39.623 1.00 32.13 112 TRP B N 1
ATOM 2499 C CA . TRP B 1 115 ? -25.534 10.205 40.561 1.00 31.27 112 TRP B CA 1
ATOM 2500 C C . TRP B 1 115 ? -24.627 11.434 40.405 1.00 30.39 112 TRP B C 1
ATOM 2501 O O . TRP B 1 115 ? -24.975 12.530 40.839 1.00 28.83 112 TRP B O 1
ATOM 2512 N N . LEU B 1 116 ? -23.444 11.246 39.822 1.00 30.05 113 LEU B N 1
ATOM 2513 C CA . LEU B 1 116 ? -22.459 12.329 39.716 1.00 30.23 113 LEU B CA 1
ATOM 2514 C C . LEU B 1 116 ? -23.000 13.565 39.017 1.00 30.28 113 LEU B C 1
ATOM 2515 O O . LEU B 1 116 ? -22.679 14.683 39.394 1.00 30.68 113 LEU B O 1
ATOM 2520 N N . ASN B 1 117 ? -23.831 13.361 38.010 1.00 30.53 114 ASN B N 1
ATOM 2521 C CA A ASN B 1 117 ? -24.324 14.503 37.253 0.50 30.92 114 ASN B CA 1
ATOM 2522 C CA B ASN B 1 117 ? -24.427 14.431 37.220 0.50 31.10 114 ASN B CA 1
ATOM 2523 C C . ASN B 1 117 ? -25.287 15.410 38.043 1.00 31.14 114 ASN B C 1
ATOM 2524 O O . ASN B 1 117 ? -25.571 16.514 37.612 1.00 32.05 114 ASN B O 1
ATOM 2533 N N . THR B 1 118 ? -25.740 14.975 39.219 1.00 30.41 115 THR B N 1
ATOM 2534 C CA . THR B 1 118 ? -26.593 15.820 40.047 1.00 30.25 115 THR B CA 1
ATOM 2535 C C . THR B 1 118 ? -25.999 16.144 41.421 1.00 30.51 115 THR B C 1
ATOM 2536 O O . THR B 1 118 ? -26.739 16.454 42.373 1.00 30.38 115 THR B O 1
ATOM 2540 N N . HIS B 1 119 ? -24.666 16.119 41.509 1.00 30.11 116 HIS B N 1
ATOM 2541 C CA . HIS B 1 119 ? -23.975 16.205 42.785 1.00 30.11 116 HIS B CA 1
ATOM 2542 C C . HIS B 1 119 ? -24.157 17.596 43.393 1.00 30.88 116 HIS B C 1
ATOM 2543 O O . HIS B 1 119 ? -24.027 17.771 44.610 1.00 30.64 116 HIS B O 1
ATOM 2550 N N . ARG B 1 120 ? -24.449 18.576 42.534 1.00 31.97 117 ARG B N 1
ATOM 2551 C CA . ARG B 1 120 ? -24.674 19.974 42.949 1.00 33.89 117 ARG B CA 1
ATOM 2552 C C . ARG B 1 120 ? -25.964 20.132 43.755 1.00 33.82 117 ARG B C 1
ATOM 2553 O O . ARG B 1 120 ? -26.113 21.119 44.486 1.00 33.62 117 ARG B O 1
ATOM 2561 N N . HIS B 1 121 ? -26.874 19.164 43.612 1.00 33.69 118 HIS B N 1
ATOM 2562 C CA . HIS B 1 121 ? -28.150 19.157 44.340 1.00 34.75 118 HIS B CA 1
ATOM 2563 C C . HIS B 1 121 ? -27.895 19.041 45.843 1.00 34.63 118 HIS B C 1
ATOM 2564 O O . HIS B 1 121 ? -28.538 19.729 46.649 1.00 35.31 118 HIS B O 1
ATOM 2571 N N . GLN B 1 122 ? -26.940 18.177 46.189 1.00 34.10 119 GLN B N 1
ATOM 2572 C CA . GLN B 1 122 ? -26.520 17.937 47.564 1.00 33.22 119 GLN B CA 1
ATOM 2573 C C . GLN B 1 122 ? -25.359 18.829 48.025 1.00 31.67 119 GLN B C 1
ATOM 2574 O O . GLN B 1 122 ? -24.877 18.693 49.153 1.00 31.09 119 GLN B O 1
ATOM 2580 N N . GLY B 1 123 ? -24.915 19.743 47.160 1.00 29.48 120 GLY B N 1
ATOM 2581 C CA . GLY B 1 123 ? -23.797 20.602 47.472 1.00 28.77 120 GLY B CA 1
ATOM 2582 C C . GLY B 1 123 ? -22.496 19.837 47.716 1.00 27.02 120 GLY B C 1
ATOM 2583 O O . GLY B 1 123 ? -21.671 20.270 48.518 1.00 27.05 120 GLY B O 1
ATOM 2584 N N . ILE B 1 124 ? -22.304 18.726 47.012 1.00 24.91 121 ILE B N 1
ATOM 2585 C CA . ILE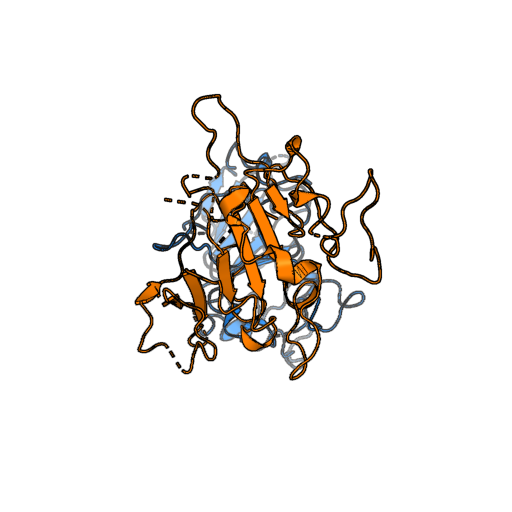 B 1 124 ? -21.079 17.911 47.131 1.00 23.52 121 ILE B CA 1
ATOM 2586 C C . ILE B 1 124 ? -19.991 18.430 46.203 1.00 23.04 121 ILE B C 1
ATOM 2587 O O . ILE B 1 124 ? -20.198 18.520 45.016 1.00 23.17 121 ILE B O 1
ATOM 2592 N N . ASP B 1 125 ? -18.835 18.766 46.754 1.00 21.39 122 ASP B N 1
ATOM 2593 C CA . ASP B 1 125 ? -17.686 19.100 45.934 1.00 22.58 122 ASP B CA 1
ATOM 2594 C C . ASP B 1 125 ? -16.811 17.868 45.874 1.00 21.99 122 ASP B C 1
ATOM 2595 O O . ASP B 1 125 ? -16.643 17.146 46.881 1.00 21.28 122 ASP B O 1
ATOM 2600 N N . ILE B 1 126 ? -16.243 17.622 44.695 1.00 22.64 123 ILE B N 1
ATOM 2601 C CA . ILE B 1 126 ? -15.552 16.359 44.471 1.00 22.35 123 ILE B CA 1
ATOM 2602 C C . ILE B 1 126 ? -14.218 16.698 43.850 1.00 22.11 123 ILE B C 1
ATOM 2603 O O . ILE B 1 126 ? -14.142 17.571 42.967 1.00 22.85 123 ILE B O 1
ATOM 2608 N N . PHE B 1 127 ? -13.169 16.104 44.401 1.00 20.66 124 PHE B N 1
ATOM 2609 C CA . PHE B 1 127 ? -11.846 16.204 43.852 1.00 21.00 124 PHE B CA 1
ATOM 2610 C C . PHE B 1 127 ? -11.432 14.796 43.499 1.00 21.08 124 PHE B C 1
ATOM 2611 O O . PHE B 1 127 ? -11.464 13.916 44.325 1.00 20.78 124 PHE B O 1
ATOM 2619 N N . VAL B 1 128 ? -10.987 14.607 42.261 1.00 21.13 125 VAL B N 1
ATOM 2620 C CA . VAL B 1 128 ? -10.453 13.302 41.873 1.00 21.21 125 VAL B CA 1
ATOM 2621 C C . VAL B 1 128 ? -9.007 13.451 41.409 1.00 20.32 125 VAL B C 1
ATOM 2622 O O . VAL B 1 128 ? -8.697 14.371 40.618 1.00 21.67 125 VAL B O 1
ATOM 2626 N N . LEU B 1 129 ? -8.114 12.633 41.969 1.00 19.16 126 LEU B N 1
ATOM 2627 C CA . LEU B 1 129 ? -6.711 12.660 41.649 1.00 18.77 126 LEU B CA 1
ATOM 2628 C C . LEU B 1 129 ? -6.411 11.345 40.921 1.00 19.08 126 LEU B C 1
ATOM 2629 O O . LEU B 1 129 ? -6.868 10.255 41.346 1.00 18.04 126 LEU B O 1
ATOM 2634 N N . THR B 1 130 ? -5.645 11.428 39.838 1.00 18.11 127 THR B N 1
ATOM 2635 C CA . THR B 1 130 ? -5.210 10.227 39.168 1.00 18.24 127 THR B CA 1
ATOM 2636 C C . THR B 1 130 ? -3.955 10.528 38.351 1.00 18.42 127 THR B C 1
ATOM 2637 O O . THR B 1 130 ? -3.532 11.700 38.232 1.00 18.76 127 THR B O 1
ATOM 2641 N N . GLN B 1 131 ? -3.369 9.475 37.796 1.00 16.97 128 GLN B N 1
ATOM 2642 C CA . GLN B 1 131 ? -2.180 9.638 36.974 1.00 16.44 128 GLN B CA 1
ATOM 2643 C C . GLN B 1 131 ? -2.443 10.213 35.615 1.00 18.29 128 GLN B C 1
ATOM 2644 O O . GLN B 1 131 ? -1.557 10.889 35.086 1.00 20.73 128 GLN B O 1
ATOM 2650 N N . GLY B 1 132 ? -3.612 9.937 35.049 1.00 18.02 129 GLY B N 1
ATOM 2651 C CA . GLY B 1 132 ? -3.903 10.427 33.693 1.00 18.96 129 GLY B CA 1
ATOM 2652 C C . GLY B 1 132 ? -5.403 10.414 33.538 1.00 19.24 129 GLY B C 1
ATOM 2653 O O . GLY B 1 132 ? -6.047 9.516 34.053 1.00 19.42 129 GLY B O 1
ATOM 2654 N N . PRO B 1 133 ? -5.977 11.405 32.812 1.00 19.19 130 PRO B N 1
ATOM 2655 C CA . PRO B 1 133 ? -7.427 11.501 32.740 1.00 19.74 130 PRO B CA 1
ATOM 2656 C C . PRO B 1 133 ? -8.054 10.259 32.101 1.00 17.82 130 PRO B C 1
ATOM 2657 O O . PRO B 1 133 ? -9.159 9.874 32.486 1.00 18.60 130 PRO B O 1
ATOM 2661 N N . LYS B 1 134 ? -7.374 9.672 31.114 1.00 17.45 131 LYS B N 1
ATOM 2662 C CA . LYS B 1 134 ? -7.963 8.521 30.388 1.00 18.97 131 LYS B CA 1
ATOM 2663 C C . LYS B 1 134 ? -8.090 7.236 31.225 1.00 18.30 131 LYS B C 1
ATOM 2664 O O . LYS B 1 134 ? -8.703 6.258 30.783 1.00 19.28 131 LYS B O 1
ATOM 2670 N N . LEU B 1 135 ? -7.533 7.236 32.421 1.00 18.27 132 LEU B N 1
ATOM 2671 C CA . LEU B 1 135 ? -7.857 6.171 33.411 1.00 18.15 132 LEU B CA 1
ATOM 2672 C C . LEU B 1 135 ? -9.272 6.251 34.015 1.00 17.31 132 LEU B C 1
ATOM 2673 O O . LEU B 1 135 ? -9.740 5.265 34.632 1.00 19.23 132 LEU B O 1
ATOM 2678 N N . LEU B 1 136 ? -9.960 7.388 33.810 1.00 18.18 133 LEU B N 1
ATOM 2679 C CA . LEU B 1 136 ? -11.255 7.674 34.472 1.00 17.80 133 LEU B CA 1
ATOM 2680 C C . LEU B 1 136 ? -12.472 7.526 33.533 1.00 19.97 133 LEU B C 1
ATOM 2681 O O . LEU B 1 136 ? -12.356 7.734 32.303 1.00 19.26 133 LEU B O 1
ATOM 2686 N N . ASP B 1 137 ? -13.629 7.217 34.117 1.00 20.51 134 ASP B N 1
ATOM 2687 C CA . ASP B 1 137 ? -14.898 7.135 33.380 1.00 22.70 134 ASP B CA 1
ATOM 2688 C C . ASP B 1 137 ? -15.107 8.427 32.559 1.00 23.46 134 ASP B C 1
ATOM 2689 O O . ASP B 1 137 ? -14.916 9.527 33.099 1.00 22.82 134 ASP B O 1
ATOM 2694 N N . GLN B 1 138 ? -15.478 8.296 31.276 1.00 24.76 135 GLN B N 1
ATOM 2695 C CA A GLN B 1 138 ? -15.714 9.480 30.441 0.60 26.01 135 GLN B CA 1
ATOM 2696 C CA B GLN B 1 138 ? -15.766 9.431 30.393 0.40 25.83 135 GLN B CA 1
ATOM 2697 C C . GLN B 1 138 ? -16.914 10.280 30.935 1.00 26.54 135 GLN B C 1
ATOM 2698 O O . GLN B 1 138 ? -16.970 11.488 30.719 1.00 26.45 135 GLN B O 1
ATOM 2709 N N . ASN B 1 139 ? -17.855 9.623 31.613 1.00 27.02 136 ASN B N 1
ATOM 2710 C CA . ASN B 1 139 ? -19.012 10.322 32.173 1.00 28.04 136 ASN B CA 1
ATOM 2711 C C . ASN B 1 139 ? -18.605 11.191 33.356 1.00 27.90 136 ASN B C 1
ATOM 2712 O O . ASN B 1 139 ? -19.171 12.271 33.552 1.00 29.58 136 ASN B O 1
ATOM 2717 N N . LEU B 1 140 ? -17.606 10.749 34.118 1.00 26.12 137 LEU B N 1
ATOM 2718 C CA . LEU B 1 140 ? -17.013 11.600 35.152 1.00 24.76 137 LEU B CA 1
ATOM 2719 C C . LEU B 1 140 ? -16.215 12.749 34.532 1.00 23.69 137 LEU B C 1
ATOM 2720 O O . LEU B 1 140 ? -16.360 13.907 34.960 1.00 23.26 137 LEU B O 1
ATOM 2725 N N . ARG B 1 141 ? -15.380 12.440 33.533 1.00 20.58 138 ARG B N 1
ATOM 2726 C CA . ARG B 1 141 ? -14.603 13.485 32.868 1.00 19.58 138 ARG B CA 1
ATOM 2727 C C . ARG B 1 141 ? -15.446 14.596 32.287 1.00 19.60 138 ARG B C 1
ATOM 2728 O O . ARG B 1 141 ? -15.069 15.752 32.392 1.00 19.86 138 ARG B O 1
ATOM 2736 N N . THR B 1 142 ? -16.586 14.252 31.689 1.00 19.05 139 THR B N 1
ATOM 2737 C CA A THR B 1 142 ? -17.440 15.267 31.060 0.60 19.75 139 THR B CA 1
ATOM 2738 C CA B THR B 1 142 ? -17.439 15.261 31.060 0.40 18.92 139 THR B CA 1
ATOM 2739 C C . THR B 1 142 ? -18.001 16.274 32.078 1.00 19.23 139 THR B C 1
ATOM 2740 O O . THR B 1 142 ? -18.334 17.392 31.720 1.00 19.48 139 THR B O 1
ATOM 2747 N N . LEU B 1 143 ? -18.066 15.886 33.354 1.00 18.80 140 LEU B N 1
ATOM 2748 C CA . LEU B 1 143 ? -18.555 16.788 34.428 1.00 18.66 140 LEU B CA 1
ATOM 2749 C C . LEU B 1 143 ? -17.479 17.704 35.081 1.00 18.21 140 LEU B C 1
ATOM 2750 O O . LEU B 1 143 ? -17.802 18.615 35.843 1.00 17.78 140 LEU B O 1
ATOM 2755 N N . VAL B 1 144 ? -16.207 17.449 34.787 1.00 16.83 141 VAL B N 1
ATOM 2756 C CA . VAL B 1 144 ? -15.106 18.202 35.370 1.00 16.18 141 VAL B CA 1
ATOM 2757 C C . VAL B 1 144 ? -15.192 19.693 34.937 1.00 17.17 141 VAL B C 1
ATOM 2758 O O . VAL B 1 144 ? -15.404 19.989 33.763 1.00 16.61 141 VAL B O 1
ATOM 2762 N N . ARG B 1 145 ? -15.090 20.613 35.893 1.00 17.06 142 ARG B N 1
ATOM 2763 C CA . ARG B 1 145 ? -15.088 22.054 35.583 1.00 17.58 142 ARG B CA 1
ATOM 2764 C C . ARG B 1 145 ? -13.786 22.740 35.958 1.00 17.37 142 ARG B C 1
ATOM 2765 O O . ARG B 1 145 ? -13.688 23.955 35.888 1.00 17.10 142 ARG B O 1
ATOM 2773 N N . LYS B 1 146 ? -12.797 21.973 36.382 1.00 18.22 143 LYS B N 1
ATOM 2774 C CA . LYS B 1 146 ? -11.466 22.517 36.673 1.00 19.66 143 LYS B CA 1
ATOM 2775 C C . LYS B 1 146 ? -10.499 21.329 36.612 1.00 18.37 143 LYS B C 1
ATOM 2776 O O . LYS B 1 146 ? -10.675 20.323 37.311 1.00 17.64 143 LYS B O 1
ATOM 2782 N N . HIS B 1 147 ? -9.487 21.423 35.755 1.00 17.18 144 HIS B N 1
ATOM 2783 C CA . HIS B 1 147 ? -8.511 20.341 35.634 1.00 16.62 144 HIS B CA 1
ATOM 2784 C C . HIS B 1 147 ? -7.131 20.940 35.800 1.00 16.66 144 HIS B C 1
ATOM 2785 O O . HIS B 1 147 ? -6.776 21.867 35.049 1.00 15.34 144 HIS B O 1
ATOM 2792 N N . TYR B 1 148 ? -6.383 20.443 36.787 1.00 15.58 145 TYR B N 1
ATOM 2793 C CA . TYR B 1 148 ? -5.002 20.810 36.983 1.00 17.73 145 TYR B CA 1
ATOM 2794 C C . TYR B 1 148 ? -4.127 19.634 36.624 1.00 16.76 145 TYR B C 1
ATOM 2795 O O . TYR B 1 148 ? -4.403 18.508 37.045 1.00 16.01 145 TYR B O 1
ATOM 2804 N N . HIS B 1 149 ? -3.073 19.874 35.843 1.00 15.62 146 HIS B N 1
ATOM 2805 C CA . HIS B 1 149 ? -2.087 18.818 35.585 1.00 16.35 146 HIS B CA 1
ATOM 2806 C C . HIS B 1 149 ? -0.697 19.325 35.987 1.00 17.13 146 HIS B C 1
ATOM 2807 O O . HIS B 1 149 ? -0.321 20.487 35.685 1.00 15.84 146 HIS B O 1
ATOM 2814 N N . ILE B 1 150 ? 0.054 18.484 36.686 1.00 15.92 147 ILE B N 1
ATOM 2815 C CA . ILE B 1 150 ? 1.400 18.829 37.059 1.00 16.63 147 ILE B CA 1
ATOM 2816 C C . ILE B 1 150 ? 2.340 18.220 36.050 1.00 17.18 147 ILE B C 1
ATOM 2817 O O . ILE B 1 150 ? 2.443 16.990 35.935 1.00 17.72 147 ILE B O 1
ATOM 2822 N N . ALA B 1 151 ? 3.045 19.083 35.346 1.00 16.27 148 ALA B N 1
ATOM 2823 C CA . ALA B 1 151 ? 4.043 18.648 34.376 1.00 18.50 148 ALA B CA 1
ATOM 2824 C C . ALA B 1 151 ? 5.448 18.918 34.894 1.00 19.67 148 ALA B C 1
ATOM 2825 O O . ALA B 1 151 ? 5.673 19.853 35.607 1.00 19.14 148 ALA B O 1
ATOM 2827 N N . SER B 1 152 ? 6.398 18.070 34.543 1.00 21.45 149 SER B N 1
ATOM 2828 C CA . SER B 1 152 ? 7.779 18.396 34.840 1.00 23.47 149 SER B CA 1
ATOM 2829 C C . SER B 1 152 ? 8.607 18.473 33.562 1.00 24.30 149 SER B C 1
ATOM 2830 O O . SER B 1 152 ? 8.311 17.774 32.591 1.00 24.44 149 SER B O 1
ATOM 2833 N N . ASN B 1 153 ? 9.585 19.380 33.545 1.00 24.70 150 ASN B N 1
ATOM 2834 C CA . ASN B 1 153 ? 10.529 19.488 32.425 1.00 26.42 150 ASN B CA 1
ATOM 2835 C C . ASN B 1 153 ? 11.731 18.576 32.657 1.00 27.45 150 ASN B C 1
ATOM 2836 O O . ASN B 1 153 ? 12.722 18.579 31.881 1.00 29.24 150 ASN B O 1
ATOM 2841 N N . LYS B 1 154 ? 11.648 17.821 33.751 1.00 28.64 151 LYS B N 1
ATOM 2842 C CA . LYS B 1 154 ? 12.676 16.878 34.175 1.00 30.75 151 LYS B CA 1
ATOM 2843 C C . LYS B 1 154 ? 14.088 17.483 34.192 1.00 30.72 151 LYS B C 1
ATOM 2844 O O . LYS B 1 154 ? 15.086 16.786 33.994 1.00 30.92 151 LYS B O 1
ATOM 2863 N N . GLY B 1 156 ? 14.286 19.806 36.867 1.00 30.34 153 GLY B N 1
ATOM 2864 C CA . GLY B 1 156 ? 13.802 20.534 38.022 1.00 29.40 153 GLY B CA 1
ATOM 2865 C C . GLY B 1 156 ? 12.326 20.809 37.789 1.00 28.76 153 GLY B C 1
ATOM 2866 O O . GLY B 1 156 ? 11.477 19.947 38.081 1.00 29.15 153 GLY B O 1
ATOM 2875 N N . ARG B 1 158 ? 8.597 22.032 38.006 1.00 19.26 155 ARG B N 1
ATOM 2876 C CA . ARG B 1 158 ? 7.220 21.587 37.855 1.00 17.72 155 ARG B CA 1
ATOM 2877 C C . ARG B 1 158 ? 6.310 22.754 37.534 1.00 16.73 155 ARG B C 1
ATOM 2878 O O . ARG B 1 158 ? 6.413 23.828 38.121 1.00 14.52 155 ARG B O 1
ATOM 2886 N N . THR B 1 159 ? 5.494 22.526 36.520 1.00 15.91 156 THR B N 1
ATOM 2887 C CA . THR B 1 159 ? 4.528 23.483 36.040 1.00 16.52 156 THR B CA 1
ATOM 2888 C C . THR B 1 159 ? 3.118 22.980 36.312 1.00 17.07 156 THR B C 1
ATOM 2889 O O . THR B 1 159 ? 2.777 21.826 36.024 1.00 17.45 156 THR B O 1
ATOM 2893 N N . LEU B 1 160 ? 2.272 23.856 36.823 1.00 16.08 157 LEU B N 1
ATOM 2894 C CA . LEU B 1 160 ? 0.885 23.519 37.014 1.00 16.47 157 LEU B CA 1
ATOM 2895 C C . LEU B 1 160 ? 0.099 24.001 35.767 1.00 15.89 157 LEU B C 1
ATOM 2896 O O . LEU B 1 160 ? 0.118 25.190 35.479 1.00 15.05 157 LEU B O 1
ATOM 2901 N N . LEU B 1 161 ? -0.558 23.101 35.035 1.00 14.65 158 LEU B N 1
ATOM 2902 C CA . LEU B 1 161 ? -1.362 23.480 33.879 1.00 15.69 158 LEU B CA 1
ATOM 2903 C C . LEU B 1 161 ? -2.821 23.472 34.318 1.00 15.52 158 LEU B C 1
ATOM 2904 O O . LEU B 1 161 ? -3.248 22.523 35.008 1.00 16.47 158 LEU B O 1
ATOM 2909 N N . GLU B 1 162 ? -3.604 24.449 33.885 1.00 15.97 159 GLU B N 1
ATOM 2910 C CA . GLU B 1 162 ? -5.003 24.534 34.316 1.00 17.40 159 GLU B CA 1
ATOM 2911 C C . GLU B 1 162 ? -5.934 24.719 33.089 1.00 15.87 159 GLU B C 1
ATOM 2912 O O . GLU B 1 162 ? -5.711 25.599 32.252 1.00 13.96 159 GLU B O 1
ATOM 2918 N N . TRP B 1 163 ? -6.989 23.919 33.063 1.00 15.20 160 TRP B N 1
ATOM 2919 C CA . TRP B 1 163 ? -8.062 24.102 32.084 1.00 17.13 160 TRP B CA 1
ATOM 2920 C C . TRP B 1 163 ? -9.407 24.146 32.812 1.00 18.86 160 TRP B C 1
ATOM 2921 O O . TRP B 1 163 ? -9.501 23.747 33.971 1.00 18.42 160 TRP B O 1
ATOM 2932 N N . LYS B 1 164 ? -10.441 24.615 32.110 1.00 19.30 161 LYS B N 1
ATOM 2933 C CA . LYS B 1 164 ? -11.775 24.722 32.665 1.00 21.57 161 LYS B CA 1
ATOM 2934 C C . LYS B 1 164 ? -12.624 23.494 32.325 1.00 21.72 161 LYS B C 1
ATOM 2935 O O . LYS B 1 164 ? -13.756 23.375 32.780 1.00 21.70 161 LYS B O 1
ATOM 2941 N N . ILE B 1 165 ? -12.096 22.606 31.493 1.00 21.65 162 ILE B N 1
ATOM 2942 C CA . ILE B 1 165 ? -12.729 21.299 31.274 1.00 22.86 162 ILE B CA 1
ATOM 2943 C C . ILE B 1 165 ? -11.625 20.232 31.316 1.00 22.72 162 ILE B C 1
ATOM 2944 O O . ILE B 1 165 ? -10.436 20.579 31.289 1.00 23.86 162 ILE B O 1
ATOM 2949 N N . CYS B 1 166 ? -11.990 18.958 31.388 1.00 22.05 163 CYS B N 1
ATOM 2950 C CA . CYS B 1 166 ? -10.979 17.896 31.383 1.00 21.02 163 CYS B CA 1
ATOM 2951 C C . CYS B 1 166 ? -10.158 17.937 30.077 1.00 20.25 163 CYS B C 1
ATOM 2952 O O . CYS B 1 166 ? -10.719 17.934 28.961 1.00 19.36 163 CYS B O 1
ATOM 2955 N N . ALA B 1 167 ? -8.848 18.104 30.197 1.00 18.63 164 ALA B N 1
ATOM 2956 C CA . ALA B 1 167 ? -7.963 17.967 29.035 1.00 17.84 164 ALA B CA 1
ATOM 2957 C C . ALA B 1 167 ? -7.532 16.500 28.911 1.00 19.44 164 ALA B C 1
ATOM 2958 O O . ALA B 1 167 ? -6.747 16.009 29.717 1.00 18.07 164 ALA B O 1
ATOM 2960 N N . ASP B 1 168 ? -8.045 15.758 27.932 1.00 18.53 165 ASP B N 1
ATOM 2961 C CA . ASP B 1 168 ? -7.796 14.281 27.949 1.00 19.72 165 ASP B CA 1
ATOM 2962 C C . ASP B 1 168 ? -6.319 13.907 27.736 1.00 20.15 165 ASP B C 1
ATOM 2963 O O . ASP B 1 168 ? -5.865 12.832 28.150 1.00 20.75 165 ASP B O 1
ATOM 2968 N N . ASP B 1 169 ? -5.603 14.780 27.025 1.00 19.34 166 ASP B N 1
ATOM 2969 C CA A ASP B 1 169 ? -4.196 14.620 26.705 0.50 19.66 166 ASP B CA 1
ATOM 2970 C CA B ASP B 1 169 ? -4.168 14.596 26.799 0.50 19.29 166 ASP B CA 1
ATOM 2971 C C . ASP B 1 169 ? -3.444 15.856 27.227 1.00 18.85 166 ASP B C 1
ATOM 2972 O O . ASP B 1 169 ? -3.126 16.753 26.427 1.00 18.61 166 ASP B O 1
ATOM 2981 N N . PRO B 1 170 ? -3.168 15.915 28.529 1.00 18.59 167 PRO B N 1
ATOM 2982 C CA . PRO B 1 170 ? -2.679 17.152 29.139 1.00 20.15 167 PRO B CA 1
ATOM 2983 C C . PRO B 1 170 ? -1.386 17.717 28.578 1.00 21.79 167 PRO B C 1
ATOM 2984 O O . PRO B 1 170 ? -1.318 18.922 28.328 1.00 21.69 167 PRO B O 1
ATOM 2988 N N . VAL B 1 171 ? -0.357 16.900 28.394 1.00 22.46 168 VAL B N 1
ATOM 2989 C CA . VAL B 1 171 ? 0.897 17.456 27.885 1.00 24.77 168 VAL B CA 1
ATOM 2990 C C . VAL B 1 171 ? 0.666 17.942 26.448 1.00 24.84 168 VAL B C 1
ATOM 2991 O O . VAL B 1 171 ? 1.066 19.047 26.076 1.00 26.02 168 VAL B O 1
ATOM 2995 N N . LYS B 1 172 ? -0.050 17.166 25.658 1.00 25.01 169 LYS B N 1
ATOM 2996 C CA . LYS B 1 172 ? -0.337 17.570 24.288 1.00 24.90 169 LYS B CA 1
ATOM 2997 C C . LYS B 1 172 ? -1.140 18.892 24.214 1.00 24.32 169 LYS B C 1
ATOM 2998 O O . LYS B 1 172 ? -0.934 19.700 23.307 1.00 23.68 169 LYS B O 1
ATOM 3012 N N . ALA B 1 174 ? -1.199 21.333 26.504 1.00 20.95 171 ALA B N 1
ATOM 3013 C CA . ALA B 1 174 ? -0.615 22.350 27.350 1.00 20.81 171 ALA B CA 1
ATOM 3014 C C . ALA B 1 174 ? -0.778 23.766 26.761 1.00 20.68 171 ALA B C 1
ATOM 3015 O O . ALA B 1 174 ? -0.848 24.727 27.516 1.00 19.84 171 ALA B O 1
ATOM 3017 N N . SER B 1 175 ? -0.805 23.892 25.422 1.00 21.12 172 SER B N 1
ATOM 3018 C CA . SER B 1 175 ? -0.878 25.218 24.780 1.00 21.49 172 SER B CA 1
ATOM 3019 C C . SER B 1 175 ? -2.243 25.872 24.935 1.00 20.73 172 SER B C 1
ATOM 3020 O O . SER B 1 175 ? -2.379 27.067 24.701 1.00 22.01 172 SER B O 1
ATOM 3023 N N . SER B 1 176 ? -3.238 25.105 25.339 1.00 19.29 173 SER B N 1
ATOM 3024 C CA . SER B 1 176 ? -4.514 25.695 25.708 1.00 19.27 173 SER B CA 1
ATOM 3025 C C . SER B 1 176 ? -4.703 25.867 27.246 1.00 17.94 173 SER B C 1
ATOM 3026 O O . SER B 1 176 ? -5.734 26.310 27.703 1.00 16.71 173 SER B O 1
ATOM 3029 N N . ALA B 1 177 ? -3.695 25.521 28.023 1.00 17.07 174 ALA B N 1
ATOM 3030 C CA . ALA B 1 177 ? -3.819 25.627 29.488 1.00 16.45 174 ALA B CA 1
ATOM 3031 C C . ALA B 1 177 ? -3.358 27.012 29.958 1.00 15.66 174 ALA B C 1
ATOM 3032 O O . ALA B 1 177 ? -2.670 27.741 29.247 1.00 15.29 174 ALA B O 1
ATOM 3034 N N . PHE B 1 178 ? -3.668 27.354 31.202 1.00 15.46 175 PHE B N 1
ATOM 3035 C CA . PHE B 1 178 ? -2.978 28.458 31.817 1.00 15.52 175 PHE B CA 1
ATOM 3036 C C . PHE B 1 178 ? -1.869 27.796 32.602 1.00 14.59 175 PHE B C 1
ATOM 3037 O O . PHE B 1 178 ? -2.160 26.843 33.342 1.00 14.04 175 PHE B O 1
ATOM 3045 N N . SER B 1 179 ? -0.625 28.258 32.421 1.00 12.23 176 SER B N 1
ATOM 3046 C CA . SER B 1 179 ? 0.507 27.667 33.169 1.00 12.47 176 SER B CA 1
ATOM 3047 C C . SER B 1 179 ? 0.915 28.589 34.265 1.00 12.10 176 SER B C 1
ATOM 3048 O O . SER B 1 179 ? 1.025 29.831 34.064 1.00 11.69 176 SER B O 1
ATOM 3051 N N . SER B 1 180 ? 1.366 27.958 35.350 1.00 12.53 177 SER B N 1
ATOM 3052 C CA . SER B 1 180 ? 1.919 28.685 36.456 1.00 13.56 177 SER B CA 1
ATOM 3053 C C . SER B 1 180 ? 2.931 27.783 37.190 1.00 13.86 177 SER B C 1
ATOM 3054 O O . SER B 1 180 ? 2.860 26.539 37.085 1.00 14.11 177 SER B O 1
ATOM 3057 N N . ILE B 1 181 ? 3.888 28.379 37.903 1.00 15.09 178 ILE B N 1
ATOM 3058 C CA . ILE B 1 181 ? 4.893 27.572 38.577 1.00 14.74 178 ILE B CA 1
ATOM 3059 C C . ILE B 1 181 ? 4.216 26.765 39.699 1.00 14.08 178 ILE B C 1
ATOM 3060 O O . ILE B 1 181 ? 3.252 27.240 40.319 1.00 13.47 178 ILE B O 1
ATOM 3065 N N . TYR B 1 182 ? 4.669 25.525 39.920 1.00 13.23 179 TYR B N 1
ATOM 3066 C CA . TYR B 1 182 ? 4.024 24.716 40.977 1.00 13.27 179 TYR B CA 1
ATOM 3067 C C . TYR B 1 182 ? 4.332 25.360 42.319 1.00 11.90 179 TYR B C 1
ATOM 3068 O O . TYR B 1 182 ? 5.490 25.674 42.610 1.00 10.71 179 TYR B O 1
ATOM 3077 N N . THR B 1 183 ? 3.279 25.597 43.094 1.00 13.17 180 THR B N 1
ATOM 3078 C CA . THR B 1 183 ? 3.361 26.384 44.339 1.00 14.24 180 THR B CA 1
ATOM 3079 C C . THR B 1 183 ? 2.643 25.684 45.490 1.00 14.53 180 THR B C 1
ATOM 3080 O O . THR B 1 183 ? 1.629 25.023 45.282 1.00 13.76 180 THR B O 1
ATOM 3084 N N . LEU B 1 184 ? 3.208 25.778 46.700 1.00 13.01 181 LEU B N 1
ATOM 3085 C CA . LEU B 1 184 ? 2.568 25.237 47.884 1.00 15.25 181 LEU B CA 1
ATOM 3086 C C . LEU B 1 184 ? 2.469 26.294 48.979 1.00 16.56 181 LEU B C 1
ATOM 3087 O O . LEU B 1 184 ? 3.352 27.141 49.147 1.00 16.60 181 LEU B O 1
ATOM 3092 N N . ASP B 1 185 ? 1.424 26.177 49.786 1.00 19.50 182 ASP B N 1
ATOM 3093 C CA . ASP B 1 185 ? 1.344 26.897 51.066 1.00 22.29 182 ASP B CA 1
ATOM 3094 C C . ASP B 1 185 ? 2.436 26.356 52.003 1.00 23.10 182 ASP B C 1
ATOM 3095 O O . ASP B 1 185 ? 2.575 25.164 52.162 1.00 22.72 182 ASP B O 1
ATOM 3100 N N . LYS B 1 186 ? 3.207 27.238 52.638 1.00 26.76 183 LYS B N 1
ATOM 3101 C CA . LYS B 1 186 ? 4.305 26.807 53.534 1.00 29.20 183 LYS B CA 1
ATOM 3102 C C . LYS B 1 186 ? 3.823 25.866 54.642 1.00 30.38 183 LYS B C 1
ATOM 3103 O O . LYS B 1 186 ? 4.588 25.034 55.148 1.00 30.42 183 LYS B O 1
ATOM 3109 N N . LYS B 1 187 ? 2.552 25.987 55.009 1.00 31.24 184 LYS B N 1
ATOM 3110 C CA . LYS B 1 187 ? 2.050 25.183 56.113 1.00 32.10 184 LYS B CA 1
ATOM 3111 C C . LYS B 1 187 ? 1.411 23.851 55.713 1.00 32.16 184 LYS B C 1
ATOM 3112 O O . LYS B 1 187 ? 0.784 23.207 56.549 1.00 31.56 184 LYS B O 1
ATOM 3118 N N . VAL B 1 188 ? 1.612 23.413 54.465 1.00 32.10 185 VAL B N 1
ATOM 3119 C CA A VAL B 1 188 ? 1.015 22.167 53.986 0.60 32.43 185 VAL B CA 1
ATOM 3120 C CA B VAL B 1 188 ? 1.009 22.157 54.000 0.40 32.48 185 VAL B CA 1
ATOM 3121 C C . VAL B 1 188 ? 1.337 20.973 54.902 1.00 33.23 185 VAL B C 1
ATOM 3122 O O . VAL B 1 188 ? 0.448 20.205 55.282 1.00 33.04 185 VAL B O 1
ATOM 3129 N N . TYR B 1 189 ? 2.600 20.820 55.263 1.00 34.02 186 TYR B N 1
ATOM 3130 C CA . TYR B 1 189 ? 2.978 19.655 56.046 1.00 35.88 186 TYR B CA 1
ATOM 3131 C C . TYR B 1 189 ? 2.591 19.748 57.521 1.00 36.14 186 TYR B C 1
ATOM 3132 O O . TYR B 1 189 ? 2.597 18.738 58.232 1.00 36.68 186 TYR B O 1
ATOM 3141 N N . ASP B 1 190 ? 2.226 20.944 57.970 1.00 36.46 187 ASP B N 1
ATOM 3142 C CA . ASP B 1 190 ? 1.530 21.072 59.250 1.00 37.25 187 ASP B CA 1
ATOM 3143 C C . ASP B 1 190 ? 0.245 20.230 59.223 1.00 37.65 187 ASP B C 1
ATOM 3144 O O . ASP B 1 190 ? -0.361 19.976 60.262 1.00 37.32 187 ASP B O 1
ATOM 3149 N N . LEU B 1 191 ? -0.158 19.798 58.024 1.00 37.75 188 LEU B N 1
ATOM 3150 C CA . LEU B 1 191 ? -1.405 19.066 57.842 1.00 38.30 188 LEU B CA 1
ATOM 3151 C C . LEU B 1 191 ? -1.223 17.667 57.236 1.00 39.01 188 LEU B C 1
ATOM 3152 O O . LEU B 1 191 ? -2.206 16.947 57.049 1.00 38.81 188 LEU B O 1
ATOM 3157 N N . TYR B 1 192 ? 0.021 17.285 56.940 1.00 40.06 189 TYR B N 1
ATOM 3158 C CA . TYR B 1 192 ? 0.292 16.092 56.126 1.00 41.35 189 TYR B CA 1
ATOM 3159 C C . TYR B 1 192 ? 1.586 15.327 56.472 1.00 42.20 189 TYR B C 1
ATOM 3160 O O . TYR B 1 192 ? 2.568 15.915 56.921 1.00 42.77 189 TYR B O 1
ATOM 3169 N N . GLU B 1 193 ? 1.570 14.009 56.266 1.00 43.37 190 GLU B N 1
ATOM 3170 C CA . GLU B 1 193 ? 2.739 13.147 56.506 1.00 44.10 190 GLU B CA 1
ATOM 3171 C C . GLU B 1 193 ? 3.059 12.229 55.314 1.00 44.07 190 GLU B C 1
ATOM 3172 O O . GLU B 1 193 ? 2.443 11.176 55.126 1.00 44.46 190 GLU B O 1
#

Organism: Neisseria meningitidis serogroup B (strain ATCC BAA-335 / MC58) (NCBI:txid122586)

Secondary structure (DSSP, 8-state):
--EEEEE--TTSSTTT-----------TTSPPPPEEE--TTB-S--EEEE--TTT-SS--SS-EETT---GGGSGGGTT-EEEETTGGGTSB---TTPPPPHHHHGGGGTTTTT-EEEEEES-GGGB-HHHHTTEEEEEEEE-----EEEEESS--SSS---TTSEEEE----TTGGGSB--/---EEEEE--TTSSTTT-----------TTS-PPPEEE--SSB-S--EE-B--TTT-SS--SSS-BTT---GGGSGGGTT-EEEETTGGGTSB---TT----HHHHGGGGGGGTT-EEEEEES-GGGB-HHHHHHEEEEEEEE-----EEEEESS--SSS---TTSEEEE----TTGGGGB-

Nearest PDB structures (foldseek):
  2r2a-assembly2_B  TM=1.004E+00  e=1.409E-38  Neisseria meningitidis MC58
  7wrx-assembly1_J  TM=6.541E-01  e=8.638E-03  Deinococcus radiodurans
  8wk0-assembly1_L  TM=6.035E-01  e=2.523E-02  Paenibacillus sp. 453mf
  4d2i-assembly1_A  TM=5.556E-01  e=4.450E-02  Saccharolobus solfataricus P2
  4d2i-assembly1_B-3  TM=4.748E-01  e=8.359E-02  Saccharolobus solfataricus P2

Radius of gyration: 25.31 Å; Cα contacts (8 Å, |Δi|>4): 734; chains: 2; bounding box: 74×38×57 Å

B-factor: mean 27.8, std 9.42, range [9.62, 66.61]

Sequence (364 aa):
AEICLITGTPGSGKTLKVSSANDEFKPDENGIRRKVFTNIKGLKIPHTYIETDAKKLPKKSTDEQLSAHDYEWIKKPENIGSIVIVDEAQDVWPARSSAGSKIIPEENVQQWLNTHRRHQGIDIFVLTQGPKLLDQNLRRTTLVRKHYHIASNKKGGRTLLEWKICADDDPVKASSAFSSIYTTLDKKVYDLYESAAEICLITGTPGSGKTLKVSANNDEEFKPDENGIRRKVFTNIKGLKIPHTYIETDAKKLPKSTDEQLSAHDYEWIKKPENIGSIVIVDEAQDVWPARSAGSKIPENVQWLNNTHRHQGIDIFVLTQGPKLLDQQNLRTTLVRKHYHIASNKGRTLLEWKICADDDPVKASSAFSSIYTLDKKVVYDLYE

Foldseek 3Di:
DAEEEEAAAPPLCRVQLLLVDPVCAAPPVRHGAEEEECDPQFQPDHAYEALQCVVPVQDDPPHHHLQPLPVCQDPVNQLHEYEYEQCLSRFFADDPPDDDDSSLVCQVVSVVSNYYYYYYHHAPNRGYPSNQQRHQKYWYWDADVHTKTWIDRGRDRHCVVRVVTDIDDDDGDPCSVVRGDD/DAAEEEEAAAPPLCRVLVLLVDPVCAQDPVRHGAEEEECDPQFQDDHAYEALQCVVPVDADVPHHHLQPLPVCPPPSNQLHEYEYEQCLSRFFADDDPDDQDSSLVCPVPSVVSNYHYYYYHHAPNRGYVSSQQRHQKYWYWDDPVVTKIWIDRGDDRHCVVRPPTDIDGDDGDPCSCVGGD

InterPro domains:
  IPR008900 Zona occludens toxin, N-terminal [PF05707] (4-193)
  IPR027417 P-loop containing nucleoside triphosphate hydrolase [G3DSA:3.40.50.300] (1-196)